Protein AF-A0AAR5Q3H9-F1 (afdb_monomer_lite)

Foldseek 3Di:
DWDDDVVVRDTPDDADDDPDDWAEWDADPVRQWIWTFFQQQWTKIAGPVDRVLIDTQERDPATWHYKDADPVNQWIWTDGPAQKIFITGDDDPCCSPPVDDGDHHTPDIDDGDWFWDDWDQAQLLFKIWIATPVQWIWIAGNLQGDTDDTRTNDDRVVVNCVVNPPDPDHFAHAWDWDRPVSDTDIGGPADPHHNQRGKDFCVVVVFDDPDRRDIDTSSVLSVCQLCVPPPPDDDDPPSDNRHHHDQQDWDWDADSVGHTDDIDTSDD

InterPro domains:
  IPR001680 WD40 repeat [PF00400] (10-45)
  IPR001680 WD40 repeat [SM00320] (8-47)
  IPR001680 WD40 repeat [SM00320] (51-89)
  IPR001680 WD40 repeat [SM00320] (103-141)
  IPR015943 WD40/YVTN repeat-like-containing domain superfamily [G3DSA:2.130.10.10] (1-177)
  IPR036322 WD40-repeat-containing domain superfamily [SSF50978] (1-144)
  IPR051246 WD repeat-containing protein 48 [PTHR19862] (103-230)

Organism: Dendroctonus ponderosae (NCBI:txid77166)

pLDDT: mean 91.13, std 9.16, range [51.75, 98.38]

Structure (mmCIF, N/CA/C/O backbone):
data_AF-A0AAR5Q3H9-F1
#
_entry.id   AF-A0AAR5Q3H9-F1
#
loop_
_atom_site.group_PDB
_atom_site.id
_atom_site.type_symbol
_atom_site.label_atom_id
_atom_site.label_alt_id
_atom_site.label_comp_id
_atom_site.label_asym_id
_atom_site.label_entity_id
_atom_site.label_seq_id
_atom_site.pdbx_PDB_ins_code
_atom_site.Cartn_x
_atom_site.Cartn_y
_atom_site.Cartn_z
_atom_site.occupancy
_atom_site.B_iso_or_equiv
_atom_site.auth_seq_id
_atom_site.auth_comp_id
_atom_site.auth_asym_id
_atom_site.auth_atom_id
_atom_site.pdbx_PDB_model_num
ATOM 1 N N . ILE A 1 1 ? -18.345 7.252 18.971 1.00 96.88 1 ILE A N 1
ATOM 2 C CA . ILE A 1 1 ? -18.945 5.901 18.801 1.00 96.88 1 ILE A CA 1
ATOM 3 C C . ILE A 1 1 ? -20.400 5.956 19.253 1.00 96.88 1 ILE A C 1
ATOM 5 O O . ILE A 1 1 ? -20.689 6.709 20.176 1.00 96.88 1 ILE A O 1
ATOM 9 N N . LYS A 1 2 ? -21.323 5.241 18.602 1.00 96.50 2 LYS A N 1
ATOM 10 C CA . LYS A 1 2 ? -22.753 5.259 18.949 1.00 96.50 2 LYS A CA 1
ATOM 11 C C . LYS A 1 2 ? -23.267 3.849 19.205 1.00 96.50 2 LYS A C 1
ATOM 13 O O . LYS A 1 2 ? -22.986 2.956 18.413 1.00 96.50 2 LYS A O 1
ATOM 18 N N . ILE A 1 3 ? -24.040 3.688 20.273 1.00 96.06 3 ILE A N 1
ATOM 19 C CA . ILE A 1 3 ? -24.748 2.451 20.603 1.00 96.06 3 ILE A CA 1
ATOM 20 C C . ILE A 1 3 ? -26.219 2.642 20.246 1.00 96.06 3 ILE A C 1
ATOM 22 O O . ILE A 1 3 ? -26.824 3.658 20.600 1.00 96.06 3 ILE A O 1
ATOM 26 N N . TRP A 1 4 ? -26.788 1.669 19.544 1.00 96.69 4 TRP A N 1
ATOM 27 C CA . TRP A 1 4 ? -28.149 1.721 19.023 1.00 96.69 4 TRP A CA 1
ATOM 28 C C . TRP A 1 4 ? -28.981 0.586 19.597 1.00 96.69 4 TRP A C 1
ATOM 30 O O . TRP A 1 4 ? -28.535 -0.557 19.638 1.00 96.69 4 TRP A O 1
ATOM 40 N N . ASN A 1 5 ? -30.209 0.900 19.999 1.00 96.81 5 ASN A N 1
ATOM 41 C CA . ASN A 1 5 ? -31.218 -0.115 20.254 1.00 96.81 5 ASN A CA 1
ATOM 42 C C . ASN A 1 5 ? -32.070 -0.249 18.992 1.00 96.81 5 ASN A C 1
ATOM 44 O O . ASN A 1 5 ? -32.783 0.684 18.625 1.00 96.81 5 ASN A O 1
ATOM 48 N N . ILE A 1 6 ? -31.980 -1.407 18.338 1.00 97.62 6 ILE A N 1
ATOM 49 C CA . ILE A 1 6 ? -32.686 -1.672 17.080 1.00 97.62 6 ILE A CA 1
ATOM 50 C C . ILE A 1 6 ? -34.200 -1.766 17.299 1.00 97.62 6 ILE A C 1
ATOM 52 O O . ILE A 1 6 ? -34.956 -1.217 16.505 1.00 97.62 6 ILE A O 1
ATOM 56 N N . GLY A 1 7 ? -34.650 -2.374 18.403 1.00 97.88 7 GLY A N 1
ATOM 57 C CA . GLY A 1 7 ? -36.077 -2.485 18.727 1.00 97.88 7 GLY A CA 1
ATOM 58 C C . GLY A 1 7 ? -36.741 -1.130 18.989 1.00 97.88 7 GLY A C 1
ATOM 59 O O . GLY A 1 7 ? -37.871 -0.904 18.575 1.00 97.88 7 GLY A O 1
ATOM 60 N N . GLN A 1 8 ? -36.019 -0.201 19.622 1.00 97.00 8 GLN A N 1
ATOM 61 C CA . GLN A 1 8 ? -36.478 1.176 19.848 1.00 97.00 8 GLN A CA 1
ATOM 62 C C . GLN A 1 8 ? -36.123 2.132 18.699 1.00 97.00 8 GLN A C 1
ATOM 64 O O . GLN A 1 8 ? -36.463 3.309 18.774 1.00 97.00 8 GLN A O 1
ATOM 69 N N . GLN A 1 9 ? -35.399 1.655 17.680 1.00 97.56 9 GLN A N 1
ATOM 70 C CA . GLN A 1 9 ? -34.944 2.429 16.518 1.00 97.56 9 GLN A CA 1
ATOM 71 C C . GLN A 1 9 ? -34.255 3.756 16.879 1.00 97.56 9 GLN A C 1
ATOM 73 O O . GLN A 1 9 ? -34.381 4.758 16.177 1.00 97.56 9 GLN A O 1
ATOM 78 N N . ARG A 1 10 ? -33.509 3.784 17.989 1.00 97.88 10 ARG A N 1
ATOM 79 C CA . ARG A 1 10 ? -32.855 5.007 18.468 1.00 97.88 10 ARG A CA 1
ATOM 80 C C . ARG A 1 10 ? -31.450 4.757 18.985 1.00 97.88 10 ARG A C 1
ATOM 82 O O . ARG A 1 10 ? -31.122 3.687 19.504 1.00 97.88 10 ARG A O 1
ATOM 89 N N . CYS A 1 11 ? -30.630 5.797 18.890 1.00 97.62 11 CYS A N 1
ATOM 90 C CA . CYS A 1 11 ? -29.329 5.847 19.537 1.00 97.62 11 CYS A CA 1
ATOM 91 C C . CYS A 1 11 ? -29.551 5.932 21.052 1.00 97.62 11 CYS A C 1
ATOM 93 O O . CYS A 1 11 ? -30.215 6.852 21.529 1.00 97.62 11 CYS A O 1
ATOM 95 N N . ILE A 1 12 ? -29.002 4.980 21.804 1.00 95.94 12 ILE A N 1
ATOM 96 C CA . ILE A 1 12 ? -29.119 4.941 23.268 1.00 95.94 12 ILE A CA 1
ATOM 97 C C . ILE A 1 12 ? -27.932 5.601 23.963 1.00 95.94 12 ILE A C 1
ATOM 99 O O . ILE A 1 12 ? -28.090 6.107 25.068 1.00 95.94 12 ILE A O 1
ATOM 103 N N . GLN A 1 13 ? -26.762 5.643 23.316 1.00 94.31 13 GLN A N 1
ATOM 104 C CA . GLN A 1 13 ? -25.554 6.208 23.913 1.00 94.31 13 GLN A CA 1
ATOM 105 C C . GLN A 1 13 ? -24.578 6.709 22.849 1.00 94.31 13 GLN A C 1
ATOM 107 O O . GLN A 1 13 ? -24.461 6.124 21.772 1.00 94.31 13 GLN A O 1
ATOM 112 N N . THR A 1 14 ? -23.862 7.794 23.147 1.00 96.25 14 THR A N 1
ATOM 113 C CA . THR A 1 14 ? -22.750 8.293 22.328 1.00 96.25 14 THR A CA 1
ATOM 114 C C . THR A 1 14 ? -21.501 8.398 23.199 1.00 96.25 14 THR A C 1
ATOM 116 O O . THR A 1 14 ? -21.517 9.075 24.219 1.00 96.25 14 THR A O 1
ATOM 119 N N . ILE A 1 15 ? -20.432 7.721 22.787 1.00 96.31 15 ILE A N 1
ATOM 120 C CA . ILE A 1 15 ? -19.147 7.632 23.487 1.00 96.31 15 ILE A CA 1
ATOM 121 C C . ILE A 1 15 ? -18.121 8.481 22.725 1.00 96.31 15 ILE A C 1
ATOM 123 O O . ILE A 1 15 ? -17.903 8.249 21.528 1.00 96.31 15 ILE A O 1
ATOM 127 N N . LEU A 1 16 ? -17.515 9.459 23.404 1.00 95.69 16 LEU A N 1
ATOM 128 C CA . LEU A 1 16 ? -16.595 10.460 22.843 1.00 95.69 16 LEU A CA 1
ATOM 129 C C . LEU A 1 16 ? -15.217 10.380 23.522 1.00 95.69 16 LEU A C 1
ATOM 131 O O . LEU A 1 16 ? -14.834 11.276 24.263 1.00 95.69 16 LEU A O 1
ATOM 135 N N . LEU A 1 17 ? -14.501 9.275 23.304 1.00 94.75 17 LEU A N 1
ATOM 136 C CA . LEU A 1 17 ? -13.192 9.021 23.935 1.00 94.75 17 LEU A CA 1
ATOM 137 C C . LEU A 1 17 ? -11.995 9.305 23.017 1.00 94.75 17 LEU A C 1
ATOM 139 O O . LEU A 1 17 ? -10.907 9.608 23.497 1.00 94.75 17 LEU A O 1
ATOM 143 N N . HIS A 1 18 ? -12.194 9.199 21.704 1.00 96.88 18 HIS A N 1
ATOM 144 C CA . HIS A 1 18 ? -11.149 9.424 20.707 1.00 96.88 18 HIS A CA 1
ATOM 145 C C . HIS A 1 18 ? -11.126 10.886 20.266 1.00 96.88 18 HIS A C 1
ATOM 147 O O . HIS A 1 18 ? -12.179 11.511 20.117 1.00 96.88 18 HIS A O 1
ATOM 153 N N . THR A 1 19 ? -9.928 11.420 20.023 1.00 97.44 19 THR A N 1
ATOM 154 C CA . THR A 1 19 ? -9.747 12.797 19.529 1.00 97.44 19 THR A CA 1
ATOM 155 C C . THR A 1 19 ? -9.940 12.901 18.018 1.00 97.44 19 THR A C 1
ATOM 157 O O . THR A 1 19 ? -10.176 13.989 17.501 1.00 97.44 19 THR A O 1
ATOM 160 N N . GLU A 1 20 ? -9.853 11.774 17.309 1.00 97.88 20 GLU A N 1
ATOM 161 C CA . GLU A 1 20 ? -10.037 11.687 15.861 1.00 97.88 20 GLU A CA 1
ATOM 162 C C . GLU A 1 20 ? -10.999 10.548 15.470 1.00 97.88 20 GLU A C 1
ATOM 164 O O . GLU A 1 20 ? -11.621 9.900 16.314 1.00 97.88 20 GLU A O 1
ATOM 169 N N . ALA A 1 21 ? -11.157 10.321 14.162 1.00 97.69 21 ALA A N 1
ATOM 170 C CA . ALA A 1 21 ? -12.068 9.321 13.619 1.00 97.69 21 ALA A CA 1
ATOM 171 C C . ALA A 1 21 ? -11.733 7.896 14.096 1.00 97.69 21 ALA A C 1
ATOM 173 O O . ALA A 1 21 ? -10.583 7.459 14.049 1.00 97.69 21 ALA A O 1
ATOM 174 N N . VAL A 1 22 ? -12.774 7.158 14.485 1.00 98.38 22 VAL A N 1
ATOM 175 C CA . VAL A 1 22 ? -12.703 5.740 14.865 1.00 98.38 22 VAL A CA 1
ATOM 176 C C . VAL A 1 22 ? -12.991 4.883 13.635 1.00 98.38 22 VAL A C 1
ATOM 178 O O . VAL A 1 22 ? -14.002 5.100 12.966 1.00 98.38 22 VAL A O 1
ATOM 181 N N . TRP A 1 23 ? -12.126 3.911 13.345 1.00 98.38 23 TRP A N 1
ATOM 182 C CA . TRP A 1 23 ? -12.219 3.061 12.146 1.00 98.38 23 TRP A CA 1
ATOM 183 C C . TRP A 1 23 ? -12.395 1.576 12.470 1.00 98.38 23 TRP A C 1
ATOM 185 O O . TRP A 1 23 ? -12.969 0.832 11.674 1.00 98.38 23 TRP A O 1
ATOM 195 N N . ALA A 1 24 ? -11.953 1.152 13.654 1.00 98.12 24 ALA A N 1
ATOM 196 C CA . ALA A 1 24 ? -12.029 -0.221 14.115 1.00 98.12 24 ALA A CA 1
ATOM 197 C C . ALA A 1 24 ? -12.792 -0.303 15.440 1.00 98.12 24 ALA A C 1
ATOM 199 O O . ALA A 1 24 ? -12.567 0.483 16.363 1.00 98.12 24 ALA A O 1
ATOM 200 N N . LEU A 1 25 ? -13.690 -1.281 15.524 1.00 98.06 25 LEU A N 1
ATOM 201 C CA . LEU A 1 25 ? -14.464 -1.609 16.715 1.00 98.06 25 LEU A CA 1
ATOM 202 C C . LEU A 1 25 ? -14.469 -3.127 16.895 1.00 98.06 25 LEU A C 1
ATOM 204 O O . LEU A 1 25 ? -14.607 -3.864 15.918 1.00 98.06 25 LEU A O 1
ATOM 208 N N . LEU A 1 26 ? -14.361 -3.570 18.141 1.00 97.19 26 LEU A N 1
ATOM 209 C CA . LEU A 1 26 ? -14.596 -4.939 18.589 1.00 97.19 26 LEU A CA 1
ATOM 210 C C . LEU A 1 26 ? -15.436 -4.897 19.861 1.00 97.19 26 LEU A C 1
ATOM 212 O O . LEU A 1 26 ? -15.332 -3.952 20.636 1.00 97.19 26 LEU A O 1
ATOM 216 N N . ALA A 1 27 ? -16.239 -5.923 20.099 1.00 95.56 27 ALA A N 1
ATOM 217 C CA . ALA A 1 27 ? -16.947 -6.101 21.360 1.00 95.56 27 ALA A CA 1
ATOM 218 C C . ALA A 1 27 ? -16.673 -7.504 21.893 1.00 95.56 27 ALA A C 1
ATOM 220 O O . ALA A 1 27 ? -16.498 -8.435 21.106 1.00 95.56 27 ALA A O 1
ATOM 221 N N . THR A 1 28 ? -16.633 -7.653 23.214 1.00 93.50 28 THR A N 1
ATOM 222 C CA . THR A 1 28 ? -16.577 -8.975 23.849 1.00 93.50 28 THR A CA 1
ATOM 223 C C . THR A 1 28 ? -17.859 -9.760 23.563 1.00 93.50 28 THR A C 1
ATOM 225 O O . THR A 1 28 ? -18.902 -9.166 23.288 1.00 93.50 28 THR A O 1
ATOM 228 N N . GLU A 1 29 ? -17.815 -11.093 23.654 1.00 90.81 29 GLU A N 1
ATOM 229 C CA . GLU A 1 29 ? -18.978 -11.952 23.354 1.00 90.81 29 GLU A CA 1
ATOM 230 C C . GLU A 1 29 ? -20.221 -11.592 24.176 1.00 90.81 29 GLU A C 1
ATOM 232 O O . GLU A 1 29 ? -21.342 -11.596 23.674 1.00 90.81 29 GLU A O 1
ATOM 237 N N . ASN A 1 30 ? -20.018 -11.214 25.438 1.00 92.31 30 ASN A N 1
ATOM 238 C CA . ASN A 1 30 ? -21.081 -10.787 26.344 1.00 92.31 30 ASN A CA 1
ATOM 239 C C . ASN A 1 30 ? -21.532 -9.325 26.140 1.00 92.31 30 ASN A C 1
ATOM 241 O O . ASN A 1 30 ? -22.319 -8.823 26.940 1.00 92.31 30 ASN A O 1
ATOM 245 N N . PHE A 1 31 ? -20.990 -8.621 25.139 1.00 93.75 31 PHE A N 1
ATOM 246 C CA . PHE A 1 31 ? -21.252 -7.211 24.837 1.00 93.75 31 PHE A CA 1
ATOM 247 C C . PHE A 1 31 ? -21.123 -6.281 26.061 1.00 93.75 31 PHE A C 1
ATOM 249 O O . PHE A 1 31 ? -21.834 -5.287 26.186 1.00 93.75 31 PHE A O 1
ATOM 256 N N . THR A 1 32 ? -20.235 -6.622 27.001 1.00 92.88 32 THR A N 1
ATOM 257 C CA . THR A 1 32 ? -19.965 -5.790 28.186 1.00 92.88 32 THR A CA 1
ATOM 258 C C . THR A 1 32 ? -18.888 -4.760 27.892 1.00 92.88 32 THR A C 1
ATOM 260 O O . THR A 1 32 ? -19.022 -3.607 28.289 1.00 92.88 32 THR A O 1
ATOM 263 N N . TYR A 1 33 ? -17.852 -5.152 27.150 1.00 94.56 33 TYR A N 1
ATOM 264 C CA . TYR A 1 33 ? -16.747 -4.271 26.812 1.00 94.56 33 TYR A CA 1
ATOM 265 C C . TYR A 1 33 ? -16.680 -4.024 25.312 1.00 94.56 33 TYR A C 1
ATOM 267 O O . TYR A 1 33 ? -16.838 -4.934 24.495 1.00 94.56 33 TYR A O 1
ATOM 275 N N . LEU A 1 34 ? -16.394 -2.775 24.969 1.00 96.56 34 LEU A N 1
ATOM 276 C CA . LEU A 1 34 ? -16.113 -2.317 23.622 1.00 96.56 34 LEU A CA 1
ATOM 277 C C . LEU A 1 34 ? -14.637 -1.944 23.526 1.00 96.56 34 LEU A C 1
ATOM 279 O O . LEU A 1 34 ? -14.131 -1.206 24.360 1.00 96.56 34 LEU A O 1
ATOM 283 N N . ILE A 1 35 ? -13.965 -2.399 22.480 1.00 97.50 35 ILE A N 1
ATOM 284 C CA . ILE A 1 35 ? -12.599 -2.010 22.152 1.00 97.50 35 ILE A CA 1
ATOM 285 C C . ILE A 1 35 ? -12.654 -1.169 20.881 1.00 97.50 35 ILE A C 1
ATOM 287 O O . ILE A 1 35 ? -13.200 -1.599 19.861 1.00 97.50 35 ILE A O 1
ATOM 291 N N . SER A 1 36 ? -12.098 0.035 20.931 1.00 98.19 36 SER A N 1
ATOM 292 C CA . SER A 1 36 ? -12.114 0.986 19.824 1.00 98.19 36 SER A CA 1
ATOM 293 C C . SER A 1 36 ? -10.725 1.495 19.479 1.00 98.19 36 SER A C 1
ATOM 295 O O . SER A 1 36 ? -9.888 1.700 20.356 1.00 98.19 36 SER A O 1
ATOM 297 N N . GLY A 1 37 ? -10.496 1.718 18.186 1.00 98.19 37 GLY A N 1
ATOM 298 C CA . GLY A 1 37 ? -9.261 2.298 17.674 1.00 98.19 37 GLY A CA 1
ATOM 299 C C . GLY A 1 37 ? -9.462 3.005 16.337 1.00 98.19 37 GLY A C 1
ATOM 300 O O . GLY A 1 37 ? -10.403 2.720 15.586 1.00 98.19 37 GLY A O 1
ATOM 301 N N . GLY A 1 38 ? -8.588 3.959 16.033 1.00 98.06 38 GLY A N 1
ATOM 302 C CA . GLY A 1 38 ? -8.657 4.688 14.772 1.00 98.06 38 GLY A CA 1
ATOM 303 C C . GLY A 1 38 ? -7.467 5.600 14.517 1.00 98.06 38 GLY A C 1
ATOM 304 O O . GLY A 1 38 ? -6.312 5.243 14.759 1.00 98.06 38 GLY A O 1
ATOM 305 N N . ARG A 1 39 ? -7.763 6.788 13.989 1.00 98.19 39 ARG A N 1
ATOM 306 C CA . ARG A 1 39 ? -6.766 7.719 13.455 1.00 98.19 39 ARG A CA 1
ATOM 307 C C . ARG A 1 39 ? -5.860 8.341 14.519 1.00 98.19 39 ARG A C 1
ATOM 309 O O . ARG A 1 39 ? -4.691 8.589 14.243 1.00 98.19 39 ARG A O 1
ATOM 316 N N . ASP A 1 40 ? -6.361 8.487 15.744 1.00 97.62 40 ASP A N 1
ATOM 317 C CA . ASP A 1 40 ? -5.589 8.970 16.897 1.00 97.62 40 ASP A CA 1
ATOM 318 C C . ASP A 1 40 ? -4.594 7.937 17.461 1.00 97.62 40 ASP A C 1
ATOM 320 O O . ASP A 1 40 ? -3.900 8.225 18.437 1.00 97.62 40 ASP A O 1
ATOM 324 N N . LYS A 1 41 ? -4.505 6.754 16.829 1.00 97.56 41 LYS A N 1
ATOM 325 C CA . LYS A 1 41 ? -3.577 5.649 17.130 1.00 97.56 41 LYS A CA 1
ATOM 326 C C . LYS A 1 41 ? -3.784 4.982 18.490 1.00 97.56 41 LYS A C 1
ATOM 328 O O . LYS A 1 41 ? -3.035 4.078 18.850 1.00 97.56 41 LYS A O 1
ATOM 333 N N . LYS A 1 42 ? -4.782 5.409 19.259 1.00 96.88 42 LYS A N 1
ATOM 334 C CA . LYS A 1 42 ? -5.078 4.833 20.569 1.00 96.88 42 LYS A CA 1
ATOM 335 C C . LYS A 1 42 ? -5.987 3.630 20.400 1.00 96.88 42 LYS A C 1
ATOM 337 O O . LYS A 1 42 ? -6.909 3.659 19.586 1.00 96.88 42 LYS A O 1
ATOM 342 N N . VAL A 1 43 ? -5.759 2.607 21.212 1.00 97.31 43 VAL A N 1
ATOM 343 C CA . VAL A 1 43 ? -6.705 1.508 21.400 1.00 97.31 43 VAL A CA 1
ATOM 344 C C . VAL A 1 43 ? -7.242 1.587 22.817 1.00 97.31 43 VAL A C 1
ATOM 346 O O . VAL A 1 43 ? -6.480 1.529 23.780 1.00 97.31 43 VAL A O 1
ATOM 349 N N . ILE A 1 44 ? -8.553 1.756 22.945 1.00 96.12 44 ILE A N 1
ATOM 350 C CA . ILE A 1 44 ? -9.230 1.981 24.223 1.00 96.12 44 ILE A CA 1
ATOM 351 C C . ILE A 1 44 ? -10.247 0.864 24.428 1.00 96.12 44 ILE A C 1
ATOM 353 O O . ILE A 1 44 ? -11.015 0.557 23.520 1.00 96.12 44 ILE A O 1
ATOM 357 N N . MET A 1 45 ? -10.247 0.264 25.616 1.00 95.94 45 MET A N 1
ATOM 358 C CA . MET A 1 45 ? -11.276 -0.672 26.056 1.00 95.94 45 MET A CA 1
ATOM 359 C C . MET A 1 45 ? -12.205 0.039 27.040 1.00 95.94 45 MET A C 1
ATOM 361 O O . MET A 1 45 ? -11.754 0.598 28.036 1.00 95.94 45 MET A O 1
ATOM 365 N N . THR A 1 46 ? -13.500 0.018 26.756 1.00 95.62 46 THR A N 1
ATOM 366 C CA . THR A 1 46 ? -14.539 0.766 27.465 1.00 95.62 46 THR A CA 1
ATOM 367 C C . THR A 1 46 ? -15.626 -0.178 27.943 1.00 95.62 46 THR A C 1
ATOM 369 O O . THR A 1 46 ? -16.164 -0.958 27.156 1.00 95.62 46 THR A O 1
ATOM 372 N N . ASP A 1 47 ? -15.988 -0.079 29.219 1.00 94.38 47 ASP A N 1
ATOM 373 C CA . ASP A 1 47 ? -17.191 -0.712 29.755 1.00 94.38 47 ASP A CA 1
ATOM 374 C C . ASP A 1 47 ? -18.444 -0.007 29.208 1.00 94.38 47 ASP A C 1
ATOM 376 O O . ASP A 1 47 ? -18.628 1.205 29.350 1.00 94.38 47 ASP A O 1
ATOM 380 N N . LEU A 1 48 ? -19.325 -0.770 28.563 1.00 92.81 48 LEU A N 1
ATOM 381 C CA . LEU A 1 48 ? -20.565 -0.254 27.992 1.00 92.81 48 LEU A CA 1
ATOM 382 C C . LEU A 1 48 ? -21.619 0.073 29.058 1.00 92.81 48 LEU A C 1
ATOM 384 O O . LEU A 1 48 ? -22.488 0.908 28.806 1.00 92.81 48 LEU A O 1
ATOM 388 N N . LYS A 1 49 ? -21.550 -0.531 30.251 1.00 91.00 49 LYS A N 1
ATOM 389 C CA . LYS A 1 49 ? -22.440 -0.186 31.372 1.00 91.00 49 LYS A CA 1
ATOM 390 C C . LYS A 1 49 ? -22.049 1.152 31.989 1.00 91.00 49 LYS A C 1
ATOM 392 O O . LYS A 1 49 ? -22.925 1.948 32.322 1.00 91.00 49 LYS A O 1
ATOM 397 N N . ASN A 1 50 ? -20.748 1.407 32.115 1.00 90.75 50 ASN A N 1
ATOM 398 C CA . ASN A 1 50 ? -20.212 2.654 32.642 1.00 90.75 50 ASN A CA 1
ATOM 399 C C . ASN A 1 50 ? -19.039 3.156 31.794 1.00 90.75 50 ASN A C 1
ATOM 401 O O . ASN A 1 50 ? -17.895 2.776 32.003 1.00 90.75 50 ASN A O 1
ATOM 405 N N . VAL A 1 51 ? -19.314 4.101 30.896 1.00 90.00 51 VAL A N 1
ATOM 406 C CA . VAL A 1 51 ? -18.314 4.640 29.956 1.00 90.00 51 VAL A CA 1
ATOM 407 C C . VAL A 1 51 ? -17.148 5.350 30.650 1.00 90.00 51 VAL A C 1
ATOM 409 O O . VAL A 1 51 ? -16.067 5.446 30.069 1.00 90.00 51 VAL A O 1
ATOM 412 N N . GLN A 1 52 ? -17.331 5.814 31.892 1.00 88.31 52 GLN A N 1
ATOM 413 C CA . GLN A 1 52 ? -16.232 6.384 32.678 1.00 88.31 52 GLN A CA 1
ATOM 414 C C . GLN A 1 52 ? -15.146 5.339 32.979 1.00 88.31 52 GLN A C 1
ATOM 416 O O . GLN A 1 52 ? -13.979 5.691 33.117 1.00 88.31 52 GLN A O 1
ATOM 421 N N . ASN A 1 53 ? -15.506 4.052 32.985 1.00 91.75 53 ASN A N 1
ATOM 422 C CA . ASN A 1 53 ? -14.575 2.938 33.110 1.00 91.75 53 ASN A CA 1
ATOM 423 C C . ASN A 1 53 ? -13.982 2.614 31.728 1.00 91.75 53 ASN A C 1
ATOM 425 O O . ASN A 1 53 ? -14.368 1.650 31.062 1.00 91.75 53 ASN A O 1
ATOM 429 N N . SER A 1 54 ? -13.051 3.456 31.283 1.00 93.25 54 SER A N 1
ATOM 430 C CA . SER A 1 54 ? -12.315 3.286 30.028 1.00 93.25 54 SER A CA 1
ATOM 431 C C . SER A 1 54 ? -10.816 3.237 30.279 1.00 93.25 54 SER A C 1
ATOM 433 O O . SER A 1 54 ? -10.272 4.075 30.992 1.00 93.25 54 SER A O 1
ATOM 435 N N . VAL A 1 55 ? -10.139 2.280 29.650 1.00 92.75 55 VAL A N 1
ATOM 436 C CA . VAL A 1 55 ? -8.711 2.027 29.840 1.00 92.75 55 VAL A CA 1
ATOM 437 C C . VAL A 1 55 ? -7.995 2.061 28.493 1.00 92.75 55 VAL A C 1
ATOM 439 O O . VAL A 1 55 ? -8.434 1.450 27.517 1.00 92.75 55 VAL A O 1
ATOM 442 N N . LEU A 1 56 ? -6.869 2.776 28.436 1.00 94.06 56 LEU A N 1
ATOM 443 C CA . LEU A 1 56 ? -5.978 2.777 27.278 1.00 94.06 56 LEU A CA 1
ATOM 444 C C . LEU A 1 56 ? -5.202 1.454 27.236 1.00 94.06 56 LEU A C 1
ATOM 446 O O . LEU A 1 56 ? -4.354 1.213 28.090 1.00 94.06 56 LEU A O 1
ATOM 450 N N . VAL A 1 57 ? -5.471 0.625 26.230 1.00 94.75 57 VAL A N 1
ATOM 451 C CA . VAL A 1 57 ? -4.785 -0.657 26.009 1.00 94.75 57 VAL A CA 1
ATOM 452 C C . VAL A 1 57 ? -3.379 -0.414 25.468 1.00 94.75 57 VAL A C 1
ATOM 454 O O . VAL A 1 57 ? -2.404 -0.924 26.012 1.00 94.75 57 VAL A O 1
ATOM 457 N N . CYS A 1 58 ? -3.267 0.388 24.408 1.00 95.12 58 CYS A N 1
ATOM 458 C CA . CYS A 1 58 ? -1.992 0.767 23.811 1.00 95.12 58 CYS A CA 1
ATOM 459 C C . CYS A 1 58 ? -2.118 2.047 22.972 1.00 95.12 58 CYS A C 1
ATOM 461 O O . CYS A 1 58 ? -3.219 2.496 22.635 1.00 95.12 58 CYS A O 1
ATOM 463 N N . THR A 1 59 ? -0.964 2.616 22.623 1.00 95.81 59 THR A N 1
ATOM 464 C CA . THR A 1 59 ? -0.835 3.654 21.595 1.00 95.81 59 THR A CA 1
ATOM 465 C C . THR A 1 59 ? 0.071 3.102 20.504 1.00 95.81 59 THR A C 1
ATOM 467 O O . THR A 1 59 ? 1.245 2.842 20.758 1.00 95.81 59 THR A O 1
ATOM 470 N N . GLU A 1 60 ? -0.478 2.905 19.312 1.00 96.12 60 GLU A N 1
ATOM 471 C CA . GLU A 1 60 ? 0.259 2.437 18.141 1.00 96.12 60 GLU A CA 1
ATOM 472 C C . GLU A 1 60 ? 1.099 3.551 17.503 1.00 96.12 60 GLU A C 1
ATOM 474 O O . GLU A 1 60 ? 0.875 4.749 17.695 1.00 96.12 60 GLU A O 1
ATOM 479 N N . GLU A 1 61 ? 2.067 3.150 16.683 1.00 93.81 61 GLU A N 1
ATOM 480 C CA . GLU A 1 61 ? 2.933 4.079 15.944 1.00 93.81 61 GLU A CA 1
ATOM 481 C C . GLU A 1 61 ? 2.215 4.696 14.729 1.00 93.81 61 GLU A C 1
ATOM 483 O O . GLU A 1 61 ? 2.513 5.824 14.311 1.00 93.81 61 GLU A O 1
ATOM 488 N N . ALA A 1 62 ? 1.195 4.006 14.216 1.00 95.88 62 ALA A N 1
ATOM 489 C CA . ALA A 1 62 ? 0.409 4.382 13.050 1.00 95.88 62 ALA A CA 1
ATOM 490 C C . ALA A 1 62 ? -1.111 4.250 13.308 1.00 95.88 62 ALA A C 1
ATOM 492 O O . ALA A 1 62 ? -1.521 3.537 14.224 1.00 95.88 62 ALA A O 1
ATOM 493 N N . PRO A 1 63 ? -1.965 4.946 12.527 1.00 97.94 63 PRO A N 1
ATOM 494 C CA . PRO A 1 63 ? -3.422 4.836 12.617 1.00 97.94 63 PRO A CA 1
ATOM 495 C C . PRO A 1 63 ? -3.937 3.394 12.583 1.00 97.94 63 PRO A C 1
ATOM 497 O O . PRO A 1 63 ? -3.550 2.616 11.712 1.00 97.94 63 PRO A O 1
ATOM 500 N N . VAL A 1 64 ? -4.852 3.058 13.492 1.00 98.31 64 VAL A N 1
ATOM 501 C CA . VAL A 1 64 ? -5.438 1.714 13.612 1.00 98.31 64 VAL A CA 1
ATOM 502 C C . VAL A 1 64 ? -6.498 1.504 12.533 1.00 98.31 64 VAL A C 1
ATOM 504 O O . VAL A 1 64 ? -7.447 2.281 12.437 1.00 98.31 64 VAL A O 1
ATOM 507 N N . LEU A 1 65 ? -6.372 0.429 11.752 1.00 98.38 65 LEU A N 1
ATOM 508 C CA . LEU A 1 65 ? -7.283 0.105 10.647 1.00 98.38 65 LEU A CA 1
ATOM 509 C C . LEU A 1 65 ? -8.280 -0.998 11.013 1.00 98.38 65 LEU A C 1
ATOM 511 O O . LEU A 1 65 ? -9.477 -0.871 10.751 1.00 98.38 65 LEU A O 1
ATOM 515 N N . LYS A 1 66 ? -7.796 -2.085 11.618 1.00 98.25 66 LYS A N 1
ATOM 516 C CA . LYS A 1 66 ? -8.603 -3.234 12.052 1.00 98.25 66 LYS A CA 1
ATOM 517 C C . LYS A 1 66 ? -8.003 -3.875 13.295 1.00 98.25 66 LYS A C 1
ATOM 519 O O . LYS A 1 66 ? -6.803 -3.773 13.544 1.00 98.25 66 LYS A O 1
ATOM 524 N N . MET A 1 67 ? -8.851 -4.571 14.042 1.00 98.19 67 MET A N 1
ATOM 525 C CA . MET A 1 67 ? -8.465 -5.352 15.211 1.00 98.19 67 MET A CA 1
ATOM 526 C C . MET A 1 67 ? -9.153 -6.723 15.158 1.00 98.19 67 MET A C 1
ATOM 528 O O . MET A 1 67 ? -10.242 -6.830 14.588 1.00 98.19 67 MET A O 1
ATOM 532 N N . CYS A 1 68 ? -8.566 -7.747 15.776 1.00 97.75 68 CYS A N 1
ATOM 533 C CA . CYS A 1 68 ? -9.241 -9.017 16.071 1.00 97.75 68 CYS A CA 1
ATOM 534 C C . CYS A 1 68 ? -8.764 -9.606 17.405 1.00 97.75 68 CYS A C 1
ATOM 536 O O . CYS A 1 68 ? -7.667 -9.296 17.863 1.00 97.75 68 CYS A O 1
ATOM 538 N N . PHE A 1 69 ? -9.586 -10.437 18.046 1.00 97.75 69 PHE A N 1
ATOM 539 C CA . PHE A 1 69 ? -9.195 -11.121 19.280 1.00 97.75 69 PHE A CA 1
ATOM 540 C C . PHE A 1 69 ? -8.162 -12.219 19.020 1.00 97.75 69 PHE A C 1
ATOM 542 O O . PHE A 1 69 ? -8.116 -12.822 17.945 1.00 97.75 69 PHE A O 1
ATOM 549 N N . THR A 1 70 ? -7.364 -12.517 20.040 1.00 96.69 70 THR A N 1
ATOM 550 C CA . THR A 1 70 ? -6.652 -13.792 20.137 1.00 96.69 70 THR A CA 1
ATOM 551 C C . THR A 1 70 ? -7.639 -14.941 20.371 1.00 96.69 70 THR A C 1
ATOM 553 O O . THR A 1 70 ? -8.761 -14.728 20.829 1.00 96.69 70 THR A O 1
ATOM 556 N N . ALA A 1 71 ? -7.230 -16.178 20.074 1.00 94.12 71 ALA A N 1
ATOM 557 C CA . ALA A 1 71 ? -8.095 -17.353 20.236 1.00 94.12 71 ALA A CA 1
ATOM 558 C C . ALA A 1 71 ? -8.561 -17.571 21.690 1.00 94.12 71 ALA A C 1
ATOM 560 O O . ALA A 1 71 ? -9.650 -18.087 21.917 1.00 94.12 71 ALA A O 1
ATOM 561 N N . ASP A 1 72 ? -7.752 -17.154 22.666 1.00 93.31 72 ASP A N 1
ATOM 562 C CA . ASP A 1 72 ? -8.055 -17.207 24.100 1.00 93.31 72 ASP A CA 1
ATOM 563 C C . ASP A 1 72 ? -8.786 -15.957 24.631 1.00 93.31 72 ASP A C 1
ATOM 565 O O . ASP A 1 72 ? -9.083 -15.886 25.821 1.00 93.31 72 ASP A O 1
ATOM 569 N N . GLN A 1 73 ? -9.048 -14.963 23.772 1.00 91.62 73 GLN A N 1
ATOM 570 C CA . GLN A 1 73 ? -9.663 -13.668 24.098 1.00 91.62 73 GLN A CA 1
ATOM 571 C C . GLN A 1 73 ? -8.939 -12.854 25.187 1.00 91.62 73 GLN A C 1
ATOM 573 O O . GLN A 1 73 ? -9.489 -11.885 25.709 1.00 91.62 73 GLN A O 1
ATOM 578 N N . GLN A 1 74 ? -7.690 -13.195 25.517 1.00 92.56 74 GLN A N 1
ATOM 579 C CA . GLN A 1 74 ? -6.889 -12.443 26.493 1.00 92.56 74 GLN A CA 1
ATOM 580 C C . GLN A 1 74 ? -6.136 -11.265 25.870 1.00 92.56 74 GLN A C 1
ATOM 582 O O . GLN A 1 74 ? -5.549 -10.444 26.581 1.00 92.56 74 GLN A O 1
ATOM 587 N N . GLY A 1 75 ? -6.135 -11.174 24.544 1.00 94.94 75 GLY A N 1
ATOM 588 C CA . GLY A 1 75 ? -5.457 -10.135 23.801 1.00 94.94 75 GLY A CA 1
ATOM 589 C C . GLY A 1 75 ? -6.157 -9.783 22.498 1.00 94.94 75 GLY A C 1
ATOM 590 O O . GLY A 1 75 ? -7.178 -10.359 22.112 1.00 94.94 75 GLY A O 1
ATOM 591 N N . ILE A 1 76 ? -5.569 -8.813 21.811 1.00 97.50 76 ILE A N 1
ATOM 592 C CA . ILE A 1 76 ? -6.000 -8.359 20.494 1.00 97.50 76 ILE A CA 1
ATOM 593 C C . ILE A 1 76 ? -4.809 -8.222 19.563 1.00 97.50 76 ILE A C 1
ATOM 595 O O . ILE A 1 76 ? -3.767 -7.694 19.943 1.00 97.50 76 ILE A O 1
ATOM 599 N N . TRP A 1 77 ? -4.997 -8.637 18.321 1.00 98.25 77 TRP A N 1
ATOM 600 C CA . TRP A 1 77 ? -4.156 -8.230 17.211 1.00 98.25 77 TRP A CA 1
ATOM 601 C C . TRP A 1 77 ? -4.647 -6.894 16.675 1.00 98.25 77 TRP A C 1
ATOM 603 O O . TRP A 1 77 ? -5.842 -6.712 16.427 1.00 98.25 77 TRP A O 1
ATOM 613 N N . VAL A 1 78 ? -3.717 -5.967 16.485 1.00 98.19 78 VAL A N 1
ATOM 614 C CA . VAL A 1 78 ? -3.968 -4.624 15.973 1.00 98.19 78 VAL A CA 1
ATOM 615 C C . VAL A 1 78 ? -3.202 -4.465 14.667 1.00 98.19 78 VAL A C 1
ATOM 617 O O . VAL A 1 78 ? -1.988 -4.655 14.610 1.00 98.19 78 VAL A O 1
ATOM 620 N N . SER A 1 79 ? -3.937 -4.126 13.610 1.00 97.94 79 SER A N 1
ATOM 621 C CA . SER A 1 79 ? -3.376 -3.765 12.308 1.00 97.94 79 SER A CA 1
ATOM 622 C C . SER A 1 79 ? -3.483 -2.260 12.112 1.00 97.94 79 SER A C 1
ATOM 624 O O . SER A 1 79 ? -4.504 -1.641 12.441 1.00 97.94 79 SER A O 1
ATOM 626 N N . THR A 1 80 ? -2.423 -1.674 11.579 1.00 97.38 80 THR A N 1
ATOM 627 C CA . THR A 1 80 ? -2.304 -0.230 11.388 1.00 97.38 80 THR A CA 1
ATOM 628 C C . THR A 1 80 ? -2.026 0.077 9.919 1.00 97.38 80 THR A C 1
ATOM 630 O O . THR A 1 80 ? -2.049 -0.822 9.082 1.00 97.38 80 THR A O 1
ATOM 633 N N . SER A 1 81 ? -1.804 1.346 9.577 1.00 94.44 81 SER A N 1
ATOM 634 C CA . SER A 1 81 ? -1.281 1.699 8.252 1.00 94.44 81 SER A CA 1
ATOM 635 C C . SER A 1 81 ? 0.207 1.363 8.070 1.00 94.44 81 SER A C 1
ATOM 637 O O . SER A 1 81 ? 0.718 1.536 6.968 1.00 94.44 81 SER A O 1
ATOM 639 N N . ASP A 1 82 ? 0.903 0.946 9.132 1.00 93.44 82 ASP A N 1
ATOM 640 C CA . ASP A 1 82 ? 2.223 0.319 9.042 1.00 93.44 82 ASP A CA 1
ATOM 641 C C . ASP A 1 82 ? 2.083 -1.180 8.713 1.00 93.44 82 ASP A C 1
ATOM 643 O O . ASP A 1 82 ? 1.037 -1.792 8.942 1.00 93.44 82 ASP A O 1
ATOM 647 N N . SER A 1 83 ? 3.135 -1.780 8.161 1.00 94.69 83 SER A N 1
ATOM 648 C CA . SER A 1 83 ? 3.169 -3.196 7.791 1.00 94.69 83 SER A CA 1
ATOM 649 C C . SER A 1 83 ? 3.323 -4.128 8.997 1.00 94.69 83 SER A C 1
ATOM 651 O O . SER A 1 83 ? 3.009 -5.315 8.891 1.00 94.69 83 SER A O 1
ATOM 653 N N . THR A 1 84 ? 3.779 -3.614 10.142 1.00 96.44 84 THR A N 1
ATOM 654 C CA . THR A 1 84 ? 3.925 -4.385 11.381 1.00 96.44 84 THR A CA 1
ATOM 655 C C . THR A 1 84 ? 2.571 -4.599 12.057 1.00 96.44 84 THR A C 1
ATOM 657 O O . THR A 1 84 ? 1.803 -3.659 12.270 1.00 96.44 84 THR A O 1
ATOM 660 N N . VAL A 1 85 ? 2.295 -5.838 12.468 1.00 97.81 85 VAL A N 1
ATOM 661 C CA . VAL A 1 85 ? 1.071 -6.197 13.200 1.00 97.81 85 VAL A CA 1
ATOM 662 C C . VAL A 1 85 ? 1.445 -6.601 14.621 1.00 97.81 85 VAL A C 1
ATOM 664 O O . VAL A 1 85 ? 2.292 -7.470 14.832 1.00 97.81 85 VAL A O 1
ATOM 667 N N . ARG A 1 86 ? 0.823 -5.967 15.617 1.00 97.81 86 ARG A N 1
ATOM 668 C CA . ARG A 1 86 ? 1.170 -6.149 17.034 1.00 97.81 86 ARG A CA 1
ATOM 669 C C . ARG A 1 86 ? 0.024 -6.800 17.799 1.00 97.81 86 ARG A C 1
ATOM 671 O O . ARG A 1 86 ? -1.144 -6.509 17.551 1.00 97.81 86 ARG A O 1
ATOM 678 N N . CYS A 1 87 ? 0.364 -7.682 18.733 1.00 97.75 87 CYS A N 1
ATOM 679 C CA . CYS A 1 87 ? -0.574 -8.290 19.667 1.00 97.75 87 CYS A CA 1
ATOM 680 C C . CYS A 1 87 ? -0.440 -7.633 21.038 1.00 97.75 87 CYS A C 1
ATOM 682 O O . CYS A 1 87 ? 0.655 -7.576 21.595 1.00 97.75 87 CYS A O 1
ATOM 684 N N . TRP A 1 88 ? -1.555 -7.218 21.624 1.00 96.81 88 TRP A N 1
ATOM 685 C CA . TRP A 1 88 ? -1.604 -6.542 22.917 1.00 96.81 88 TRP A CA 1
ATOM 686 C C . TRP A 1 88 ? -2.435 -7.329 23.913 1.00 96.81 88 TRP A C 1
ATOM 688 O O . TRP A 1 88 ? -3.427 -7.954 23.542 1.00 96.81 88 TRP A O 1
ATOM 698 N N . LYS A 1 89 ? -2.039 -7.285 25.187 1.00 94.88 89 LYS A N 1
ATOM 699 C CA . LYS A 1 89 ? -2.822 -7.881 26.268 1.00 94.88 89 LYS A CA 1
ATOM 700 C C . LYS A 1 89 ? -4.009 -6.990 26.582 1.00 94.88 89 LYS A C 1
ATOM 702 O O . LYS A 1 89 ? -3.834 -5.783 26.734 1.00 94.88 89 LYS A O 1
ATOM 707 N N . LEU A 1 90 ? -5.190 -7.578 26.721 1.00 93.44 90 LEU A N 1
ATOM 708 C CA . LEU A 1 90 ? -6.353 -6.838 27.183 1.00 93.44 90 LEU A CA 1
ATOM 709 C C . LEU A 1 90 ? -6.328 -6.667 28.708 1.00 93.44 90 LEU A C 1
ATOM 711 O O . LEU A 1 90 ? -5.886 -7.571 29.429 1.00 93.44 90 LEU A O 1
ATOM 715 N N . PRO A 1 91 ? -6.813 -5.525 29.221 1.00 91.31 91 PRO A N 1
ATOM 716 C CA . PRO A 1 91 ? -7.020 -5.351 30.648 1.00 91.31 91 PRO A CA 1
ATOM 717 C C . PRO A 1 91 ? -8.093 -6.314 31.166 1.00 91.31 91 PRO A C 1
ATOM 719 O O . PRO A 1 91 ? -9.177 -6.437 30.604 1.00 91.31 91 PRO A O 1
ATOM 722 N N . SER A 1 92 ? -7.806 -6.966 32.291 1.00 86.56 92 SER A N 1
ATOM 723 C CA . SER A 1 92 ? -8.818 -7.631 33.121 1.00 86.56 92 SER A CA 1
ATOM 724 C C . SER A 1 92 ? -9.646 -6.621 33.923 1.00 86.56 92 SER A C 1
ATOM 726 O O . SER A 1 92 ? -9.187 -5.501 34.136 1.00 86.56 92 SER A O 1
ATOM 728 N N . GLU A 1 93 ? -10.773 -7.056 34.498 1.00 80.62 93 GLU A N 1
ATOM 729 C CA . GLU A 1 93 ? -11.677 -6.226 35.324 1.00 80.62 93 GLU A CA 1
ATOM 730 C C . GLU A 1 93 ? -10.960 -5.403 36.411 1.00 80.62 93 GLU A C 1
ATOM 732 O O . GLU A 1 93 ? -11.282 -4.239 36.624 1.00 80.62 93 GLU A O 1
ATOM 737 N N . LYS A 1 94 ? -9.912 -5.960 37.029 1.00 77.56 94 LYS A N 1
ATOM 738 C CA . LYS A 1 94 ? -9.096 -5.273 38.049 1.00 77.56 94 LYS A CA 1
ATOM 739 C C . LYS A 1 94 ? -8.450 -3.963 37.579 1.00 77.56 94 LYS A C 1
ATOM 741 O O . LYS A 1 94 ? -8.212 -3.075 38.384 1.00 77.56 94 LYS A O 1
ATOM 746 N N . HIS A 1 95 ? -8.173 -3.810 36.283 1.00 81.56 95 HIS A N 1
ATOM 747 C CA . HIS A 1 95 ? -7.584 -2.570 35.755 1.00 81.56 95 HIS A CA 1
ATOM 748 C C . HIS A 1 95 ? -8.588 -1.414 35.738 1.00 81.56 95 HIS A C 1
ATOM 750 O O . HIS A 1 95 ? -8.182 -0.263 35.652 1.00 81.56 95 HIS A O 1
ATOM 756 N N . PHE A 1 96 ? -9.887 -1.712 35.820 1.00 80.00 96 PHE A N 1
ATOM 757 C CA . PHE A 1 96 ? -10.933 -0.700 35.919 1.00 80.00 96 PHE A CA 1
ATOM 758 C C . PHE A 1 96 ? -11.186 -0.268 37.372 1.00 80.00 96 PHE A C 1
ATOM 760 O O . PHE A 1 96 ? -11.778 0.787 37.579 1.00 80.00 96 PHE A O 1
ATOM 767 N N . SER A 1 97 ? -10.767 -1.066 38.366 1.00 74.38 97 SER A N 1
ATOM 768 C CA . SER A 1 97 ? -10.985 -0.786 39.793 1.00 74.38 97 SER A CA 1
ATOM 769 C C . SER A 1 97 ? -9.743 -0.273 40.523 1.00 74.38 97 SER A C 1
ATOM 771 O O . SER A 1 97 ? -9.866 0.612 41.364 1.00 74.38 97 SER A O 1
ATOM 773 N N . ASP A 1 98 ? -8.560 -0.803 40.198 1.00 65.81 98 ASP A N 1
ATOM 774 C CA . ASP A 1 98 ? -7.377 -0.706 41.069 1.00 65.81 98 ASP A CA 1
ATOM 775 C C . ASP A 1 98 ? -6.240 0.152 40.468 1.00 65.81 98 ASP A C 1
ATOM 777 O O . ASP A 1 98 ? -5.108 0.088 40.942 1.00 65.81 98 ASP A O 1
ATOM 781 N N . ASP A 1 99 ? -6.524 0.928 39.412 1.00 68.00 99 ASP A N 1
ATOM 782 C CA . ASP A 1 99 ? -5.578 1.809 38.689 1.00 68.00 99 ASP A CA 1
ATOM 783 C C . ASP A 1 99 ? -4.229 1.124 38.359 1.00 68.00 99 ASP A C 1
ATOM 785 O O . ASP A 1 99 ? -3.134 1.678 38.485 1.00 68.00 99 ASP A O 1
ATOM 789 N N . ILE A 1 100 ? -4.310 -0.156 37.973 1.00 74.62 100 ILE A N 1
ATOM 790 C CA . ILE A 1 100 ? -3.144 -1.003 37.699 1.00 74.62 100 ILE A CA 1
ATOM 791 C C . ILE A 1 100 ? -2.548 -0.615 36.336 1.00 74.62 100 ILE A C 1
ATOM 793 O O . ILE A 1 100 ? -3.258 -0.656 35.325 1.00 74.62 100 ILE A O 1
ATOM 797 N N . PRO A 1 101 ? -1.239 -0.311 36.248 1.00 70.31 101 PRO A N 1
ATOM 798 C CA . PRO A 1 101 ? -0.611 0.043 34.984 1.00 70.31 101 PRO A CA 1
ATOM 799 C C . PRO A 1 101 ? -0.536 -1.158 34.029 1.00 70.31 101 PRO A C 1
ATOM 801 O O . PRO A 1 101 ? -0.014 -2.221 34.367 1.00 70.31 101 PRO A O 1
ATOM 804 N N . LEU A 1 102 ? -1.014 -0.963 32.798 1.00 80.00 102 LEU A N 1
ATOM 805 C CA . LEU A 1 102 ? -0.874 -1.927 31.705 1.00 80.00 102 LEU A CA 1
ATOM 806 C C . LEU A 1 102 ? 0.557 -1.965 31.155 1.00 80.00 102 LEU A C 1
ATOM 808 O O . LEU A 1 102 ? 1.255 -0.947 31.095 1.00 80.00 102 LEU A O 1
ATOM 812 N N . SER A 1 103 ? 0.970 -3.146 30.686 1.00 77.94 103 SER A N 1
ATOM 813 C CA . SER A 1 103 ? 2.212 -3.285 29.921 1.00 77.94 103 SER A CA 1
ATOM 814 C C . SER A 1 103 ? 2.141 -2.438 28.654 1.00 77.94 103 SER A C 1
ATOM 816 O O . SER A 1 103 ? 1.201 -2.552 27.872 1.00 77.94 103 SER A O 1
ATOM 818 N N . ARG A 1 104 ? 3.180 -1.632 28.424 1.00 80.81 104 ARG A N 1
ATOM 819 C CA . ARG A 1 104 ? 3.329 -0.825 27.204 1.00 80.81 104 ARG A CA 1
ATOM 820 C C . ARG A 1 104 ? 4.023 -1.567 26.065 1.00 80.81 104 ARG A C 1
ATOM 822 O O . ARG A 1 104 ? 4.258 -0.971 25.020 1.00 80.81 104 ARG A O 1
ATOM 829 N N . GLN A 1 105 ? 4.373 -2.836 26.262 1.00 90.44 105 GLN A N 1
ATOM 830 C CA . GLN A 1 105 ? 4.992 -3.661 25.230 1.00 90.44 105 GLN A CA 1
ATOM 831 C C . GLN A 1 105 ? 3.998 -4.681 24.671 1.00 90.44 105 GLN A C 1
ATOM 833 O O . GLN A 1 105 ? 3.207 -5.241 25.441 1.00 90.44 105 GLN A O 1
ATOM 838 N N . PRO A 1 106 ? 4.049 -4.943 23.354 1.00 95.44 106 PRO A N 1
ATOM 839 C CA . PRO A 1 106 ? 3.223 -5.968 22.741 1.00 95.44 106 PRO A CA 1
ATOM 840 C C . PRO A 1 106 ? 3.635 -7.359 23.243 1.00 95.44 106 PRO A C 1
ATOM 842 O O . PRO A 1 106 ? 4.809 -7.622 23.494 1.00 95.44 106 PRO A O 1
ATOM 845 N N . ILE A 1 107 ? 2.663 -8.265 23.361 1.00 95.75 107 ILE A N 1
ATOM 846 C CA . ILE A 1 107 ? 2.902 -9.680 23.688 1.00 95.75 107 ILE A CA 1
ATOM 847 C C . ILE A 1 107 ? 3.623 -10.376 22.526 1.00 95.75 107 ILE A C 1
ATOM 849 O O . ILE A 1 107 ? 4.451 -11.259 22.729 1.00 95.75 107 ILE A O 1
ATOM 853 N N . SER A 1 108 ? 3.267 -10.008 21.296 1.00 96.38 108 SER A N 1
ATOM 854 C CA . SER A 1 108 ? 3.805 -10.597 20.075 1.00 96.38 108 SER A CA 1
ATOM 855 C C . SER A 1 108 ? 3.813 -9.567 18.954 1.00 96.38 108 SER A C 1
ATOM 857 O O . SER A 1 108 ? 2.999 -8.642 18.943 1.00 96.38 108 SER A O 1
ATOM 859 N N . VAL A 1 109 ? 4.741 -9.724 18.016 1.00 97.44 109 VAL A N 1
ATOM 860 C CA . VAL A 1 109 ? 4.912 -8.833 16.871 1.00 97.44 109 VAL A CA 1
ATOM 861 C C . VAL A 1 109 ? 5.115 -9.687 15.628 1.00 97.44 109 VAL A C 1
ATOM 863 O O . VAL A 1 109 ? 6.016 -10.522 15.588 1.00 97.44 109 VAL A O 1
ATOM 866 N N . ILE A 1 110 ? 4.284 -9.463 14.615 1.00 97.81 110 ILE A N 1
ATOM 867 C CA . ILE A 1 110 ? 4.503 -9.965 13.261 1.00 97.81 110 ILE A CA 1
ATOM 868 C C . ILE A 1 110 ? 5.235 -8.848 12.510 1.00 97.81 110 ILE A C 1
ATOM 870 O O . ILE A 1 110 ? 4.651 -7.774 12.324 1.00 97.81 110 ILE A O 1
ATOM 874 N N . PRO A 1 111 ? 6.509 -9.056 12.130 1.00 96.50 111 PRO A N 1
ATOM 875 C CA . PRO A 1 111 ? 7.309 -8.014 11.507 1.00 96.50 111 PRO A CA 1
ATOM 876 C C . PRO A 1 111 ? 6.767 -7.678 10.117 1.00 96.50 111 PRO A C 1
ATOM 878 O O . PRO A 1 111 ? 6.452 -8.572 9.329 1.00 96.50 111 PRO A O 1
ATOM 881 N N . GLY A 1 112 ? 6.683 -6.383 9.830 1.00 94.06 112 GLY A N 1
ATOM 882 C CA . GLY A 1 112 ? 6.427 -5.860 8.498 1.00 94.06 112 GLY A CA 1
ATOM 883 C C . GLY A 1 112 ? 7.713 -5.392 7.820 1.00 94.06 112 GLY A C 1
ATOM 884 O O . GLY A 1 112 ? 8.708 -5.110 8.487 1.00 94.06 112 GLY A O 1
ATOM 885 N N . ASP A 1 113 ? 7.691 -5.312 6.490 1.00 92.06 113 ASP A N 1
ATOM 886 C CA . ASP A 1 113 ? 8.782 -4.732 5.699 1.00 92.06 113 ASP A CA 1
ATOM 887 C C . ASP A 1 113 ? 8.434 -3.301 5.253 1.00 92.06 113 ASP A C 1
ATOM 889 O O . ASP A 1 113 ? 7.265 -2.893 5.256 1.00 92.06 113 ASP A O 1
ATOM 893 N N . ALA A 1 114 ? 9.444 -2.528 4.868 1.00 92.38 114 ALA A N 1
ATOM 894 C CA . ALA A 1 114 ? 9.275 -1.151 4.435 1.00 92.38 114 ALA A CA 1
ATOM 895 C C . ALA A 1 114 ? 8.585 -1.087 3.067 1.00 92.38 114 ALA A C 1
ATOM 897 O O . ALA A 1 114 ? 9.082 -1.597 2.062 1.00 92.38 114 ALA A O 1
ATOM 898 N N . SER A 1 115 ? 7.447 -0.399 3.008 1.00 94.81 115 SER A N 1
ATOM 899 C CA . SER A 1 115 ? 6.764 -0.138 1.743 1.00 94.81 115 SER A CA 1
ATOM 900 C C . SER A 1 115 ? 7.489 0.941 0.935 1.00 94.81 115 SER A C 1
ATOM 902 O O . SER A 1 115 ? 8.029 1.908 1.478 1.00 94.81 115 SER A O 1
ATOM 904 N N . THR A 1 116 ? 7.495 0.799 -0.390 1.00 96.06 116 THR A N 1
ATOM 905 C CA . THR A 1 116 ? 7.969 1.842 -1.303 1.00 96.06 116 THR A CA 1
ATOM 906 C C . THR A 1 116 ? 6.956 2.979 -1.343 1.00 96.06 116 THR A C 1
ATOM 908 O O . THR A 1 116 ? 5.820 2.784 -1.765 1.00 96.06 116 THR A O 1
ATOM 911 N N . VAL A 1 117 ? 7.378 4.181 -0.948 1.00 95.88 117 VAL A N 1
ATOM 912 C CA . VAL A 1 117 ? 6.498 5.360 -0.849 1.00 95.88 117 VAL A CA 1
ATOM 913 C C . VAL A 1 117 ? 6.710 6.366 -1.976 1.00 95.88 117 VAL A C 1
ATOM 915 O O . VAL A 1 117 ? 5.863 7.226 -2.208 1.00 95.88 117 VAL A O 1
ATOM 918 N N . LYS A 1 118 ? 7.844 6.289 -2.683 1.00 97.25 118 LYS A N 1
ATOM 919 C CA . LYS A 1 118 ? 8.159 7.181 -3.802 1.00 97.25 118 LYS A CA 1
ATOM 920 C C . LYS A 1 118 ? 8.925 6.444 -4.894 1.00 97.25 118 LYS A C 1
ATOM 922 O O . LYS A 1 118 ? 9.806 5.643 -4.597 1.00 97.25 118 LYS A O 1
ATOM 927 N N . ALA A 1 119 ? 8.628 6.764 -6.150 1.00 97.94 119 ALA A N 1
ATOM 928 C CA . ALA A 1 119 ? 9.345 6.287 -7.326 1.00 97.94 119 ALA A CA 1
ATOM 929 C C . ALA A 1 119 ? 9.485 7.430 -8.338 1.00 97.94 119 ALA A C 1
ATOM 931 O O . ALA A 1 119 ? 8.551 8.204 -8.532 1.00 97.94 119 ALA A O 1
ATOM 932 N N . THR A 1 120 ? 10.656 7.541 -8.962 1.00 97.62 120 THR A N 1
ATOM 933 C CA . THR A 1 120 ? 10.944 8.529 -10.008 1.00 97.62 120 THR A CA 1
ATOM 934 C C . THR A 1 120 ? 11.572 7.809 -11.189 1.00 97.62 120 THR A C 1
ATOM 936 O O . THR A 1 120 ? 12.601 7.148 -11.037 1.00 97.62 120 THR A O 1
ATOM 939 N N . ILE A 1 121 ? 10.953 7.945 -12.359 1.00 96.31 121 ILE A N 1
ATOM 940 C CA . ILE A 1 121 ? 11.496 7.454 -13.626 1.00 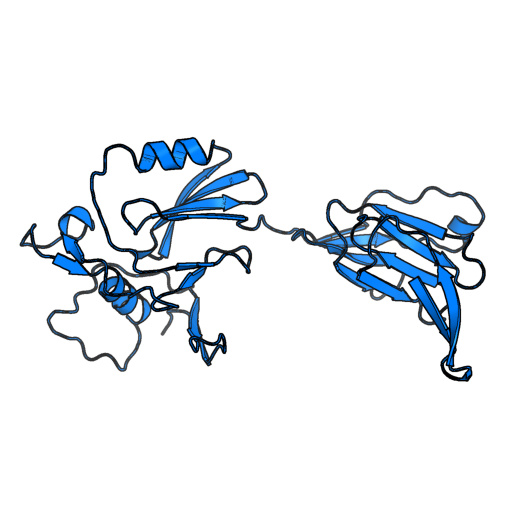96.31 121 ILE A CA 1
ATOM 941 C C . ILE A 1 121 ? 12.605 8.414 -14.065 1.00 96.31 121 ILE A C 1
ATOM 943 O O . ILE A 1 121 ? 12.367 9.619 -14.175 1.00 96.31 121 ILE A O 1
ATOM 947 N N . LEU A 1 122 ? 13.808 7.895 -14.309 1.00 95.06 122 LEU A N 1
ATOM 948 C CA . LEU A 1 122 ? 14.943 8.696 -14.769 1.00 95.06 122 LEU A CA 1
ATOM 949 C C . LEU A 1 122 ? 14.795 9.096 -16.248 1.00 95.06 122 LEU A C 1
ATOM 951 O O . LEU A 1 122 ? 13.941 8.581 -16.975 1.00 95.06 122 LEU A O 1
ATOM 955 N N . ASN A 1 123 ? 15.630 10.032 -16.709 1.00 92.50 123 ASN A N 1
ATOM 956 C CA . ASN A 1 123 ? 15.531 10.598 -18.062 1.00 92.50 123 ASN A CA 1
ATOM 957 C C . ASN A 1 123 ? 15.723 9.564 -19.182 1.00 92.50 123 ASN A C 1
ATOM 959 O O . ASN A 1 123 ? 15.172 9.732 -20.265 1.00 92.50 123 ASN A O 1
ATOM 963 N N . ASP A 1 124 ? 16.444 8.474 -18.910 1.00 92.44 124 ASP A N 1
ATOM 964 C CA . ASP A 1 124 ? 16.643 7.381 -19.868 1.00 92.44 124 ASP A CA 1
ATOM 965 C C . ASP A 1 124 ? 15.403 6.498 -20.082 1.00 92.44 124 ASP A C 1
ATOM 967 O O . ASP A 1 124 ? 15.446 5.584 -20.906 1.00 92.44 124 ASP A O 1
ATOM 971 N N . LYS A 1 125 ? 14.316 6.748 -19.334 1.00 94.75 125 LYS A N 1
ATOM 972 C CA . LYS A 1 125 ? 13.078 5.955 -19.338 1.00 94.75 125 LYS A CA 1
ATOM 973 C C . LYS A 1 125 ? 13.347 4.457 -19.238 1.00 94.75 125 LYS A C 1
ATOM 975 O O . LYS A 1 125 ? 12.648 3.654 -19.841 1.00 94.75 125 LYS A O 1
ATOM 980 N N . ARG A 1 126 ? 14.363 4.066 -18.477 1.00 95.12 126 ARG A N 1
ATOM 981 C CA . ARG A 1 126 ? 14.689 2.663 -18.217 1.00 95.12 126 ARG A CA 1
ATOM 982 C C . ARG A 1 126 ? 14.922 2.419 -16.743 1.00 95.12 126 ARG A C 1
ATOM 984 O O . ARG A 1 126 ? 14.508 1.387 -16.226 1.00 95.12 126 ARG A O 1
ATOM 991 N N . HIS A 1 127 ? 15.569 3.358 -16.071 1.00 96.12 127 HIS A N 1
ATOM 992 C CA . HIS A 1 127 ? 15.866 3.219 -14.662 1.00 96.12 127 HIS A CA 1
ATOM 993 C C . HIS A 1 127 ? 14.839 3.943 -13.798 1.00 96.12 127 HIS A C 1
ATOM 995 O O . HIS A 1 127 ? 14.351 5.025 -14.138 1.00 96.12 127 HIS A O 1
ATOM 1001 N N . ILE A 1 128 ? 14.537 3.345 -12.649 1.00 98.00 128 ILE A N 1
ATOM 1002 C CA . ILE A 1 128 ? 13.678 3.936 -11.625 1.00 98.00 128 ILE A CA 1
ATOM 1003 C C . ILE A 1 128 ? 14.453 4.028 -10.326 1.00 98.00 128 ILE A C 1
ATOM 1005 O O . ILE A 1 128 ? 15.096 3.073 -9.892 1.00 98.00 128 ILE A O 1
ATOM 1009 N N . LEU A 1 129 ? 14.329 5.184 -9.690 1.00 98.12 129 LEU A N 1
ATOM 1010 C CA . LEU A 1 129 ? 14.851 5.452 -8.366 1.00 98.12 129 LEU A CA 1
ATOM 1011 C C . LEU A 1 129 ? 13.687 5.438 -7.374 1.00 98.12 129 LEU A C 1
ATOM 1013 O O . LEU A 1 129 ? 12.771 6.260 -7.481 1.00 98.12 129 LEU A O 1
ATOM 1017 N N . THR A 1 130 ? 13.696 4.514 -6.418 1.00 98.25 130 THR A N 1
ATOM 1018 C CA . THR A 1 130 ? 12.646 4.409 -5.397 1.00 98.25 130 THR A CA 1
ATOM 1019 C C . THR A 1 130 ? 13.149 4.828 -4.023 1.00 98.25 130 THR A C 1
ATOM 1021 O O . THR A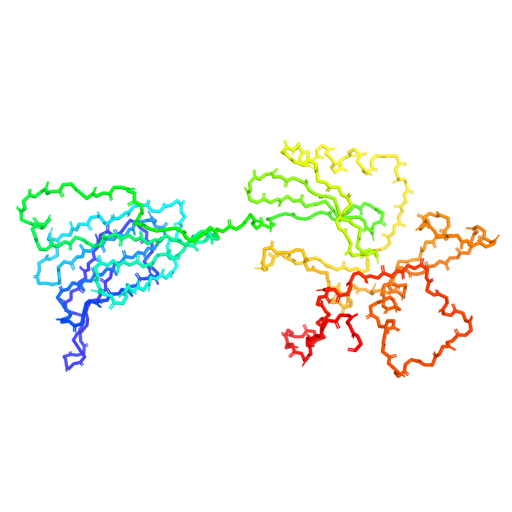 1 130 ? 14.350 4.807 -3.764 1.00 98.25 130 THR A O 1
ATOM 1024 N N . LYS A 1 131 ? 12.223 5.226 -3.148 1.00 98.06 131 LYS A N 1
ATOM 1025 C CA . LYS A 1 131 ? 12.461 5.466 -1.725 1.00 98.06 131 LYS A CA 1
ATOM 1026 C C . LYS A 1 131 ? 11.401 4.735 -0.905 1.00 98.06 131 LYS A C 1
ATOM 1028 O O . LYS A 1 131 ? 10.210 4.867 -1.202 1.00 98.06 131 LYS A O 1
ATOM 1033 N N . ASP A 1 132 ? 11.829 3.980 0.098 1.00 96.25 132 ASP A N 1
ATOM 1034 C CA . ASP A 1 132 ? 10.941 3.289 1.034 1.00 96.25 132 ASP A CA 1
ATOM 1035 C C . ASP A 1 132 ? 10.542 4.169 2.235 1.00 96.25 132 ASP A C 1
ATOM 1037 O O . ASP A 1 132 ? 11.020 5.298 2.399 1.00 96.25 132 ASP A O 1
ATOM 1041 N N . PHE A 1 133 ? 9.627 3.662 3.060 1.00 93.12 133 PHE A N 1
ATOM 1042 C CA . PHE A 1 133 ? 9.153 4.330 4.274 1.00 93.12 133 PHE A CA 1
ATOM 1043 C C . PHE A 1 133 ? 10.273 4.580 5.301 1.00 93.12 133 PHE A C 1
ATOM 1045 O O . PHE A 1 133 ? 10.264 5.606 5.981 1.00 93.12 133 PHE A O 1
ATOM 1052 N N . ASN A 1 134 ? 11.279 3.700 5.353 1.00 93.50 134 ASN A N 1
ATOM 1053 C CA . ASN A 1 134 ? 12.454 3.830 6.222 1.00 93.50 134 ASN A CA 1
ATOM 1054 C C . ASN A 1 134 ? 13.491 4.829 5.677 1.00 93.50 134 ASN A C 1
ATOM 1056 O O . ASN A 1 134 ? 14.474 5.150 6.343 1.00 93.50 134 ASN A O 1
ATOM 1060 N N . GLY A 1 135 ? 13.269 5.350 4.472 1.00 95.25 135 GLY A N 1
ATOM 1061 C CA . GLY A 1 135 ? 14.121 6.320 3.812 1.00 95.25 135 GLY A CA 1
ATOM 1062 C C . GLY A 1 135 ? 15.253 5.721 2.982 1.00 95.25 135 GLY A C 1
ATOM 1063 O O . GLY A 1 135 ? 16.046 6.495 2.445 1.00 95.25 135 GLY A O 1
ATOM 1064 N N . ASN A 1 136 ? 15.315 4.397 2.828 1.00 97.56 136 ASN A N 1
ATOM 1065 C CA . ASN A 1 136 ? 16.286 3.755 1.955 1.00 97.56 136 ASN A CA 1
ATOM 1066 C C . ASN A 1 136 ? 15.926 3.974 0.494 1.00 97.56 136 ASN A C 1
ATOM 1068 O O . ASN A 1 136 ? 14.757 3.993 0.102 1.00 97.56 136 ASN A O 1
ATOM 1072 N N . VAL A 1 137 ? 16.965 4.107 -0.314 1.00 98.31 137 VAL A N 1
ATOM 1073 C CA . VAL A 1 137 ? 16.875 4.405 -1.730 1.00 98.31 137 VAL A CA 1
ATOM 1074 C C . VAL A 1 137 ? 17.402 3.221 -2.534 1.00 98.31 137 VAL A C 1
ATOM 1076 O O . VAL A 1 137 ? 18.429 2.624 -2.198 1.00 98.31 137 VAL A O 1
ATOM 1079 N N . PHE A 1 138 ? 16.703 2.880 -3.614 1.00 98.12 138 PHE A N 1
ATOM 1080 C CA . PHE A 1 138 ? 17.043 1.750 -4.476 1.00 98.12 138 PHE A CA 1
ATOM 1081 C C . PHE A 1 138 ? 16.960 2.143 -5.949 1.00 98.12 138 PHE A C 1
ATOM 1083 O O . PHE A 1 138 ? 16.129 2.966 -6.341 1.00 98.12 138 PHE A O 1
ATOM 1090 N N . LEU A 1 139 ? 17.810 1.524 -6.764 1.00 98.19 139 LEU A N 1
ATOM 1091 C CA . LEU A 1 139 ? 17.812 1.674 -8.214 1.00 98.19 139 LEU A CA 1
ATOM 1092 C C . LEU A 1 139 ? 17.314 0.388 -8.868 1.00 98.19 139 LEU A C 1
ATOM 1094 O O . LEU A 1 139 ? 17.801 -0.700 -8.557 1.00 98.19 139 LEU A O 1
ATOM 1098 N N . TYR A 1 140 ? 16.399 0.524 -9.819 1.00 98.25 140 TYR A N 1
ATOM 1099 C CA . TYR A 1 140 ? 15.847 -0.576 -10.604 1.00 98.25 140 TYR A CA 1
ATOM 1100 C C . TYR A 1 140 ? 16.084 -0.355 -12.095 1.00 98.25 140 TYR A C 1
ATOM 1102 O O . TYR A 1 140 ? 16.038 0.781 -12.566 1.00 98.25 140 TYR A O 1
ATOM 1110 N N . ASP A 1 141 ? 16.293 -1.447 -12.828 1.00 97.25 141 ASP A N 1
ATOM 1111 C CA . ASP A 1 141 ? 16.261 -1.496 -14.292 1.00 97.25 141 ASP A CA 1
ATOM 1112 C C . ASP A 1 141 ? 14.919 -2.108 -14.706 1.00 97.25 141 ASP A C 1
ATOM 1114 O O . ASP A 1 141 ? 14.670 -3.291 -14.464 1.00 97.25 141 ASP A O 1
ATOM 1118 N N . VAL A 1 142 ? 14.046 -1.293 -15.302 1.00 97.25 142 VAL A N 1
ATOM 1119 C CA . VAL A 1 142 ? 12.698 -1.696 -15.732 1.00 97.25 142 VAL A CA 1
ATOM 1120 C C . VAL A 1 142 ? 12.764 -2.699 -16.869 1.00 97.25 142 VAL A C 1
ATOM 1122 O O . VAL A 1 142 ? 12.001 -3.660 -16.878 1.00 97.25 142 VAL A O 1
ATOM 1125 N N . LEU A 1 143 ? 13.698 -2.506 -17.802 1.00 94.69 143 LEU A N 1
ATOM 1126 C CA . LEU A 1 143 ? 13.808 -3.345 -18.988 1.00 94.69 143 LEU A CA 1
ATOM 1127 C C . LEU A 1 143 ? 14.180 -4.779 -18.599 1.00 94.69 143 LEU A C 1
ATOM 1129 O O . LEU A 1 143 ? 13.636 -5.723 -19.151 1.00 94.69 143 LEU A O 1
ATOM 1133 N N . ARG A 1 144 ? 15.059 -4.944 -17.606 1.00 94.06 144 ARG A N 1
ATOM 1134 C CA . ARG A 1 144 ? 15.470 -6.261 -17.088 1.00 94.06 144 ARG A CA 1
ATOM 1135 C C . ARG A 1 144 ? 14.638 -6.749 -15.900 1.00 94.06 144 ARG A C 1
ATOM 1137 O O . ARG A 1 144 ? 14.802 -7.888 -15.474 1.00 94.06 144 ARG A O 1
ATOM 1144 N N . ALA A 1 145 ? 13.770 -5.893 -15.366 1.00 95.75 145 ALA A N 1
ATOM 1145 C CA . ALA A 1 145 ? 12.951 -6.130 -14.184 1.00 95.75 145 ALA A CA 1
ATOM 1146 C C . ALA A 1 145 ? 13.755 -6.610 -12.955 1.00 95.75 145 ALA A C 1
ATOM 1148 O O . ALA A 1 145 ? 13.379 -7.552 -12.256 1.00 95.75 145 ALA A O 1
ATOM 1149 N N . ILE A 1 146 ? 14.880 -5.942 -12.681 1.00 96.19 146 ILE A N 1
ATOM 1150 C CA . ILE A 1 146 ? 15.765 -6.252 -11.548 1.00 96.19 146 ILE A CA 1
ATOM 1151 C C . ILE A 1 146 ? 16.046 -5.022 -10.690 1.00 96.19 146 ILE A C 1
ATOM 1153 O O . ILE A 1 146 ? 16.077 -3.887 -11.171 1.00 96.19 146 ILE A O 1
ATOM 1157 N N . LYS A 1 147 ? 16.329 -5.268 -9.408 1.00 97.25 147 LYS A N 1
ATOM 1158 C CA . LYS A 1 147 ? 16.998 -4.290 -8.549 1.00 97.25 147 LYS A CA 1
ATOM 1159 C C . LYS A 1 147 ? 18.481 -4.269 -8.909 1.00 97.25 147 LYS A C 1
ATOM 1161 O O . LYS A 1 147 ? 19.144 -5.297 -8.813 1.00 97.25 147 LYS A O 1
ATOM 1166 N N . VAL A 1 148 ? 18.980 -3.109 -9.314 1.00 96.94 148 VAL A N 1
ATOM 1167 C CA . VAL A 1 148 ? 20.379 -2.905 -9.707 1.00 96.94 148 VAL A CA 1
ATOM 1168 C C . VAL A 1 148 ? 21.236 -2.617 -8.483 1.00 96.94 148 VAL A C 1
ATOM 1170 O O . VAL A 1 148 ? 22.289 -3.218 -8.307 1.00 96.94 148 VAL A O 1
ATOM 1173 N N . GLU A 1 149 ? 20.779 -1.706 -7.625 1.00 97.12 149 GLU A N 1
ATOM 1174 C CA . GLU A 1 149 ? 21.587 -1.182 -6.526 1.00 97.12 149 GLU A CA 1
ATOM 1175 C C . GLU A 1 149 ? 20.722 -0.869 -5.302 1.00 97.12 149 GLU A C 1
ATOM 1177 O O . GLU A 1 149 ? 19.568 -0.447 -5.424 1.00 97.12 149 GLU A O 1
ATOM 1182 N N . SER A 1 150 ? 21.286 -1.080 -4.111 1.00 97.56 150 SER A N 1
ATOM 1183 C CA . SER A 1 150 ? 20.702 -0.637 -2.840 1.00 97.56 150 SER A CA 1
ATOM 1184 C C . SER A 1 150 ? 21.585 0.466 -2.267 1.00 97.56 150 SER A C 1
ATOM 1186 O O . SER A 1 150 ? 22.650 0.184 -1.731 1.00 97.56 150 SER A O 1
ATOM 1188 N N . LEU A 1 151 ? 21.144 1.714 -2.419 1.00 97.25 151 LEU A N 1
ATOM 1189 C CA . LEU A 1 151 ? 21.898 2.910 -2.036 1.00 97.25 151 LEU A CA 1
ATOM 1190 C C . LEU A 1 151 ? 21.774 3.214 -0.536 1.00 97.25 151 LEU A C 1
ATOM 1192 O O . LEU A 1 151 ? 22.606 3.921 0.024 1.00 97.25 151 LEU A O 1
ATOM 1196 N N . GLY A 1 152 ? 20.744 2.675 0.125 1.00 96.56 152 GLY A N 1
ATOM 1197 C CA . GLY A 1 152 ? 20.497 2.917 1.545 1.00 96.56 152 GLY A CA 1
ATOM 1198 C C . GLY A 1 152 ? 19.986 4.341 1.806 1.00 96.56 152 GLY A C 1
ATOM 1199 O O . GLY A 1 152 ? 19.344 4.926 0.928 1.00 96.56 152 GLY A O 1
ATOM 1200 N N . PRO A 1 153 ? 20.211 4.911 3.001 1.00 96.44 153 PRO A N 1
ATOM 1201 C CA . PRO A 1 153 ? 19.623 6.185 3.418 1.00 96.44 153 PRO A CA 1
ATOM 1202 C C . PRO A 1 153 ? 20.375 7.395 2.834 1.00 96.44 153 PRO A C 1
ATOM 1204 O O . PRO A 1 153 ? 21.022 8.159 3.549 1.00 96.44 153 PRO A O 1
ATOM 1207 N N . VAL A 1 154 ? 20.296 7.582 1.516 1.00 97.31 154 VAL A N 1
ATOM 1208 C CA . VAL A 1 154 ? 20.901 8.717 0.796 1.00 97.31 154 VAL A CA 1
ATOM 1209 C C . VAL A 1 154 ? 19.879 9.811 0.474 1.00 97.31 154 VAL A C 1
ATOM 1211 O O . VAL A 1 154 ? 18.660 9.618 0.542 1.00 97.31 154 VAL A O 1
ATOM 1214 N N . ASN A 1 155 ? 20.362 11.001 0.099 1.00 97.56 155 ASN A N 1
ATOM 1215 C CA . ASN A 1 155 ? 19.480 12.086 -0.322 1.00 97.56 155 ASN A CA 1
ATOM 1216 C C . ASN A 1 155 ? 18.860 11.779 -1.695 1.00 97.56 155 ASN A C 1
ATOM 1218 O O . ASN A 1 155 ? 19.505 11.896 -2.736 1.00 97.56 155 ASN A O 1
ATOM 1222 N N . TYR A 1 156 ? 17.571 11.448 -1.678 1.00 97.19 156 TYR A N 1
ATOM 1223 C CA . TYR A 1 156 ? 16.805 11.050 -2.856 1.00 97.19 156 TYR A CA 1
ATOM 1224 C C . TYR A 1 156 ? 16.853 12.054 -4.021 1.00 97.19 156 TYR A C 1
ATOM 1226 O O . TYR A 1 156 ? 16.961 11.648 -5.175 1.00 97.19 156 TYR A O 1
ATOM 1234 N N . GLN A 1 157 ? 16.782 13.361 -3.745 1.00 96.81 157 GLN A N 1
ATOM 1235 C CA . GLN A 1 157 ? 16.771 14.371 -4.808 1.00 96.81 157 GLN A CA 1
ATOM 1236 C C . GLN A 1 157 ? 18.154 14.544 -5.438 1.00 96.81 157 GLN A C 1
ATOM 1238 O O . GLN A 1 157 ? 18.261 14.703 -6.654 1.00 96.81 157 GLN A O 1
ATOM 1243 N N . ASN A 1 158 ? 19.209 14.477 -4.626 1.00 96.25 158 ASN A N 1
ATOM 1244 C CA . ASN A 1 158 ? 20.579 14.561 -5.119 1.00 96.25 158 ASN A CA 1
ATOM 1245 C C . ASN A 1 158 ? 20.908 13.377 -6.033 1.00 96.25 158 ASN A C 1
ATOM 1247 O O . ASN A 1 158 ? 21.493 13.592 -7.089 1.00 96.25 158 ASN A O 1
ATOM 1251 N N . GLU A 1 159 ? 20.464 12.166 -5.686 1.00 96.44 159 GLU A N 1
ATOM 1252 C CA . GLU A 1 159 ? 20.642 10.976 -6.529 1.00 96.44 159 GLU A CA 1
ATOM 1253 C C . GLU A 1 159 ? 19.920 11.089 -7.876 1.00 96.44 159 GLU A C 1
ATOM 1255 O O . GLU A 1 159 ? 20.490 10.757 -8.916 1.00 96.44 159 GLU A O 1
ATOM 1260 N N . ILE A 1 160 ? 18.690 11.616 -7.889 1.00 95.25 160 ILE A N 1
ATOM 1261 C CA . ILE A 1 160 ? 17.968 11.888 -9.142 1.00 95.25 160 ILE A CA 1
ATOM 1262 C C . ILE A 1 160 ? 18.762 12.868 -10.007 1.00 95.25 160 ILE A C 1
ATOM 1264 O O . ILE A 1 160 ? 18.980 12.617 -11.193 1.00 95.25 160 ILE A O 1
ATOM 1268 N N . ASN A 1 161 ? 19.214 13.975 -9.416 1.00 94.19 161 ASN A N 1
ATOM 1269 C CA . ASN A 1 161 ? 19.947 15.010 -10.137 1.00 94.19 161 ASN A CA 1
ATOM 1270 C C . ASN A 1 161 ? 21.281 14.473 -10.676 1.00 94.19 161 ASN A C 1
ATOM 1272 O O . ASN A 1 161 ? 21.597 14.690 -11.843 1.00 94.19 161 ASN A O 1
ATOM 1276 N N . ALA A 1 162 ? 22.033 13.732 -9.859 1.00 93.25 162 ALA A N 1
ATOM 1277 C CA . ALA A 1 162 ? 23.315 13.148 -10.237 1.00 93.25 162 ALA A CA 1
ATOM 1278 C C . ALA A 1 162 ? 23.173 12.165 -11.406 1.00 93.25 162 ALA A C 1
ATOM 1280 O O . ALA A 1 162 ? 23.954 12.224 -12.351 1.00 93.25 162 ALA A O 1
ATOM 1281 N N . ARG A 1 163 ? 22.146 11.305 -11.389 1.00 90.62 163 ARG A N 1
ATOM 1282 C CA . ARG A 1 163 ? 21.937 10.282 -12.430 1.00 90.62 163 ARG A CA 1
ATOM 1283 C C . ARG A 1 163 ? 21.298 10.813 -13.711 1.00 90.62 163 ARG A C 1
ATOM 1285 O O . ARG A 1 163 ? 21.431 10.180 -14.759 1.00 90.62 163 ARG A O 1
ATOM 1292 N N . ASN A 1 164 ? 20.628 11.960 -13.634 1.00 90.56 164 ASN A N 1
ATOM 1293 C CA . ASN A 1 164 ? 20.131 12.683 -14.803 1.00 90.56 164 ASN A CA 1
ATOM 1294 C C . ASN A 1 164 ? 21.179 13.640 -15.398 1.00 90.56 164 ASN A C 1
ATOM 1296 O O . ASN A 1 164 ? 21.076 13.990 -16.575 1.00 90.56 164 ASN A O 1
ATOM 1300 N N . SER A 1 165 ? 22.181 14.060 -14.618 1.00 82.94 165 SER A N 1
ATOM 1301 C CA . SER A 1 165 ? 23.251 14.947 -15.081 1.00 82.94 165 SER A CA 1
ATOM 1302 C C . SER A 1 165 ? 24.058 14.296 -16.211 1.00 82.94 165 SER A C 1
ATOM 1304 O O . SER A 1 165 ? 24.437 13.130 -16.132 1.00 82.94 165 SER A O 1
ATOM 1306 N N . GLY A 1 166 ? 24.307 15.043 -17.289 1.00 68.56 166 GLY A N 1
ATOM 1307 C CA . GLY A 1 166 ? 25.123 14.591 -18.424 1.00 68.56 166 GLY A CA 1
ATOM 1308 C C . GLY A 1 166 ? 24.411 13.725 -19.473 1.00 68.56 166 GLY A C 1
ATOM 1309 O O . GLY A 1 166 ? 25.008 13.440 -20.508 1.00 68.56 166 GLY A O 1
ATOM 1310 N N . LYS A 1 167 ? 23.140 13.345 -19.276 1.00 67.69 167 LYS A N 1
ATOM 1311 C CA . LYS A 1 167 ? 22.347 12.611 -20.280 1.00 67.69 167 LYS A CA 1
ATOM 1312 C C . LYS A 1 167 ? 21.413 13.561 -21.041 1.00 67.69 167 LYS A C 1
ATOM 1314 O O . LYS A 1 167 ? 20.283 13.792 -20.620 1.00 67.69 167 LYS A O 1
ATOM 1319 N N . LEU A 1 168 ? 21.860 14.081 -22.188 1.00 65.56 168 LEU A N 1
ATOM 1320 C CA . LEU A 1 168 ? 21.017 14.822 -23.150 1.00 65.56 168 LEU A CA 1
ATOM 1321 C C . LEU A 1 168 ? 20.190 13.867 -24.032 1.00 65.56 168 LEU A C 1
ATOM 1323 O O . LEU A 1 168 ? 20.146 14.010 -25.250 1.00 65.56 168 LEU A O 1
ATOM 1327 N N . LEU A 1 169 ? 19.574 12.850 -23.429 1.00 72.00 169 LEU A N 1
ATOM 1328 C CA . LEU A 1 169 ? 18.862 11.807 -24.161 1.00 72.00 169 LEU A CA 1
ATOM 1329 C C . LEU A 1 169 ? 17.368 11.941 -23.872 1.00 72.00 169 LEU A C 1
ATOM 1331 O O . LEU A 1 169 ? 16.932 11.790 -22.733 1.00 72.00 169 LEU A O 1
ATOM 1335 N N . TYR A 1 170 ? 16.596 12.280 -24.904 1.00 84.38 170 TYR A N 1
ATOM 1336 C CA . TYR A 1 170 ? 15.140 12.292 -24.824 1.00 84.38 170 TYR A CA 1
ATOM 1337 C C . TYR A 1 170 ? 14.612 10.927 -25.262 1.00 84.38 170 TYR A C 1
ATOM 1339 O O . TYR A 1 170 ? 14.681 10.583 -26.440 1.00 84.38 170 TYR A O 1
ATOM 1347 N N . VAL A 1 171 ? 14.081 10.159 -24.310 1.00 91.94 171 VAL A N 1
ATOM 1348 C CA . VAL A 1 171 ? 13.314 8.939 -24.587 1.00 91.94 171 VAL A CA 1
ATOM 1349 C C . VAL A 1 171 ? 11.845 9.218 -24.252 1.00 91.94 171 VAL A C 1
ATOM 1351 O O . VAL A 1 171 ? 11.560 9.702 -23.149 1.00 91.94 171 VAL A O 1
ATOM 1354 N N . PRO A 1 172 ? 10.897 8.934 -25.164 1.00 93.31 172 PRO A N 1
ATOM 1355 C CA . PRO A 1 172 ? 9.472 8.998 -24.859 1.00 93.31 172 PRO A CA 1
ATOM 1356 C C . PRO A 1 172 ? 9.098 8.074 -23.697 1.00 93.31 172 PRO A C 1
ATOM 1358 O O . PRO A 1 172 ? 9.682 7.005 -23.513 1.00 93.31 172 PRO A O 1
ATOM 1361 N N . ASN A 1 173 ? 8.112 8.479 -22.896 1.00 94.19 173 ASN A N 1
ATOM 1362 C CA . ASN A 1 173 ? 7.604 7.610 -21.839 1.00 94.19 173 ASN A CA 1
ATOM 1363 C C . ASN A 1 173 ? 6.845 6.421 -22.450 1.00 94.19 173 ASN A C 1
ATOM 1365 O O . ASN A 1 173 ? 6.033 6.631 -23.342 1.00 94.19 173 ASN A O 1
ATOM 1369 N N . TRP A 1 174 ? 7.091 5.204 -21.957 1.00 96.25 174 TRP A N 1
ATOM 1370 C CA . TRP A 1 174 ? 6.512 3.963 -22.506 1.00 96.25 174 TRP A CA 1
ATOM 1371 C C . TRP A 1 174 ? 5.928 3.028 -21.435 1.00 96.25 174 TRP A C 1
ATOM 1373 O O . TRP A 1 174 ? 5.436 1.942 -21.733 1.00 96.25 174 TRP A O 1
ATOM 1383 N N . PHE A 1 175 ? 5.963 3.441 -20.171 1.00 96.38 175 PHE A N 1
ATOM 1384 C CA . PHE A 1 175 ? 5.312 2.742 -19.069 1.00 96.38 175 PHE A CA 1
ATOM 1385 C C . PHE A 1 175 ? 4.881 3.737 -17.991 1.00 96.38 175 PHE A C 1
ATOM 1387 O O . PHE A 1 175 ? 5.331 4.888 -17.956 1.00 96.38 175 PHE A O 1
ATOM 1394 N N . THR A 1 176 ? 4.032 3.283 -17.078 1.00 94.81 176 THR A N 1
ATOM 1395 C CA . THR A 1 176 ? 3.702 4.002 -15.843 1.00 94.81 176 THR A CA 1
ATOM 1396 C C . THR A 1 176 ? 4.054 3.155 -14.624 1.00 94.81 176 THR A C 1
ATOM 1398 O O . THR A 1 176 ? 4.311 1.952 -14.724 1.00 94.81 176 THR A O 1
ATOM 1401 N N . THR A 1 177 ? 4.141 3.802 -13.464 1.00 95.12 177 THR A N 1
ATOM 1402 C CA . THR A 1 177 ? 4.519 3.160 -12.200 1.00 95.12 177 THR A CA 1
ATOM 1403 C C . THR A 1 177 ? 3.423 3.354 -11.167 1.00 95.12 177 THR A C 1
ATOM 1405 O O . THR A 1 177 ? 2.966 4.480 -10.974 1.00 95.12 177 THR A O 1
ATOM 1408 N N . ASP A 1 178 ? 3.078 2.295 -10.446 1.00 93.62 178 ASP A N 1
ATOM 1409 C CA . ASP A 1 178 ? 2.135 2.317 -9.328 1.00 93.62 178 ASP A CA 1
ATOM 1410 C C . ASP A 1 178 ? 2.791 1.727 -8.073 1.00 93.62 178 ASP A C 1
ATOM 1412 O O . ASP A 1 178 ? 3.606 0.804 -8.153 1.00 93.62 178 ASP A O 1
ATOM 1416 N N . LEU A 1 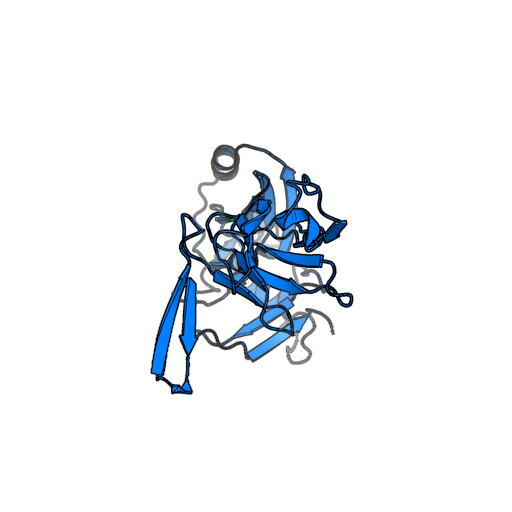179 ? 2.454 2.300 -6.914 1.00 96.19 179 LEU A N 1
ATOM 1417 C CA . LEU A 1 179 ? 3.007 1.935 -5.606 1.00 96.19 179 LEU A CA 1
ATOM 1418 C C . LEU A 1 179 ? 1.921 1.537 -4.595 1.00 96.19 179 LEU A C 1
ATOM 1420 O O . LEU A 1 179 ? 2.201 1.443 -3.402 1.00 96.19 179 LEU A O 1
ATOM 1424 N N . LYS A 1 180 ? 0.671 1.307 -5.026 1.00 93.44 180 LYS A N 1
ATOM 1425 C CA . LYS A 1 180 ? -0.457 1.035 -4.112 1.00 93.44 180 LYS A CA 1
ATOM 1426 C C . LYS A 1 180 ? -0.257 -0.229 -3.283 1.00 93.44 180 LYS A C 1
ATOM 1428 O O . LYS A 1 180 ? -0.806 -0.337 -2.194 1.00 93.44 180 LYS A O 1
ATOM 1433 N N . THR A 1 181 ? 0.525 -1.179 -3.787 1.00 93.44 181 THR A N 1
ATOM 1434 C CA . THR A 1 181 ? 0.863 -2.426 -3.089 1.00 93.44 181 THR A CA 1
ATOM 1435 C C . THR A 1 181 ? 2.040 -2.277 -2.120 1.00 93.44 181 THR A C 1
ATOM 1437 O O . THR A 1 181 ? 2.402 -3.245 -1.458 1.00 93.44 181 THR A O 1
ATOM 1440 N N . GLY A 1 182 ? 2.686 -1.107 -2.065 1.00 94.31 182 GLY A N 1
ATOM 1441 C CA . GLY A 1 182 ? 3.977 -0.917 -1.399 1.00 94.31 182 GLY A CA 1
ATOM 1442 C C . GLY A 1 182 ? 5.166 -1.501 -2.175 1.00 94.31 182 GLY A C 1
ATOM 1443 O O . GLY A 1 182 ? 6.308 -1.337 -1.751 1.00 94.31 182 GLY A O 1
ATOM 1444 N N . MET A 1 183 ? 4.924 -2.139 -3.322 1.00 95.00 183 MET A N 1
ATOM 1445 C CA . MET A 1 183 ? 5.946 -2.635 -4.240 1.00 95.00 183 MET A CA 1
ATOM 1446 C C . MET A 1 183 ? 5.890 -1.863 -5.556 1.00 95.00 183 MET A C 1
ATOM 1448 O O . MET A 1 183 ? 4.833 -1.384 -5.969 1.00 95.00 183 MET A O 1
ATOM 1452 N N . LEU A 1 184 ? 7.031 -1.775 -6.240 1.00 96.56 184 LEU A N 1
ATOM 1453 C CA . LEU A 1 184 ? 7.104 -1.168 -7.563 1.00 96.56 184 LEU A CA 1
ATOM 1454 C C . LEU A 1 184 ? 6.332 -2.020 -8.581 1.00 96.56 184 LEU A C 1
ATOM 1456 O O . LEU A 1 184 ? 6.751 -3.128 -8.909 1.00 96.56 184 LEU A O 1
ATOM 1460 N N . THR A 1 185 ? 5.224 -1.483 -9.090 1.00 96.19 185 THR A N 1
ATOM 1461 C CA . THR A 1 185 ? 4.416 -2.103 -10.148 1.00 96.19 185 THR A CA 1
ATOM 1462 C C . THR A 1 185 ? 4.584 -1.306 -11.436 1.00 96.19 185 THR A C 1
ATOM 1464 O O . THR A 1 185 ? 4.444 -0.083 -11.425 1.00 96.19 185 THR A O 1
ATOM 1467 N N . ILE A 1 186 ? 4.911 -1.986 -12.536 1.00 96.19 186 ILE A N 1
ATOM 1468 C CA . ILE A 1 186 ? 5.092 -1.374 -13.857 1.00 96.19 186 ILE A CA 1
ATOM 1469 C C . ILE A 1 186 ? 3.889 -1.719 -14.727 1.00 96.19 186 ILE A C 1
ATOM 1471 O O . ILE A 1 186 ? 3.552 -2.893 -14.873 1.00 96.19 186 ILE A O 1
ATOM 1475 N N . HIS A 1 187 ? 3.272 -0.704 -15.324 1.00 94.56 187 HIS A N 1
ATOM 1476 C CA . HIS A 1 187 ? 2.157 -0.867 -16.248 1.00 94.56 187 HIS A CA 1
ATOM 1477 C C . HIS A 1 187 ? 2.594 -0.516 -17.670 1.00 94.56 187 HIS A C 1
ATOM 1479 O O . HIS A 1 187 ? 3.181 0.541 -17.910 1.00 94.56 187 HIS A O 1
ATOM 1485 N N . LEU A 1 188 ? 2.292 -1.410 -18.611 1.00 94.25 188 LEU A N 1
ATOM 1486 C CA . LEU A 1 188 ? 2.533 -1.227 -20.041 1.00 94.25 188 LEU A CA 1
ATOM 1487 C C . LEU A 1 188 ? 1.190 -0.986 -20.737 1.00 94.25 188 LEU A C 1
ATOM 1489 O O . LEU A 1 188 ? 0.265 -1.771 -20.544 1.00 94.25 188 LEU A O 1
ATOM 1493 N N . GLY A 1 189 ? 1.086 0.073 -21.546 1.00 83.38 189 GLY A N 1
ATOM 1494 C CA . GLY A 1 189 ? -0.122 0.351 -22.336 1.00 83.38 189 GLY A CA 1
ATOM 1495 C C . GLY A 1 189 ? -1.333 0.806 -21.514 1.00 83.38 189 GLY A C 1
ATOM 1496 O O . GLY A 1 189 ? -2.465 0.482 -21.865 1.00 83.38 189 GLY A O 1
ATOM 1497 N N . GLN A 1 190 ? -1.101 1.511 -20.403 1.00 78.56 190 GLN A N 1
ATOM 1498 C CA . GLN A 1 190 ? -2.160 2.117 -19.596 1.00 78.56 190 GLN A CA 1
ATOM 1499 C C . GLN A 1 190 ? -2.307 3.609 -19.931 1.00 78.56 190 GLN A C 1
ATOM 1501 O O . GLN A 1 190 ? -1.309 4.307 -20.120 1.00 78.56 190 GLN A O 1
ATOM 1506 N N . ASP A 1 191 ? -3.552 4.092 -19.949 1.00 81.00 191 ASP A N 1
ATOM 1507 C CA . ASP A 1 191 ? -3.923 5.475 -20.271 1.00 81.00 191 ASP A CA 1
ATOM 1508 C C . ASP A 1 191 ? -3.424 5.901 -21.669 1.00 81.00 191 ASP A C 1
ATOM 1510 O O . ASP A 1 191 ? -3.597 5.168 -22.641 1.00 81.00 191 ASP A O 1
ATOM 1514 N N . GLU A 1 192 ? -2.816 7.084 -21.789 1.00 80.50 192 GLU A N 1
ATOM 1515 C CA . GLU A 1 192 ? -2.270 7.623 -23.045 1.00 80.50 192 GLU A CA 1
ATOM 1516 C C . GLU A 1 192 ? -0.818 7.175 -23.314 1.00 80.50 192 GLU A C 1
ATOM 1518 O O . GLU A 1 192 ? -0.181 7.643 -24.259 1.00 80.50 192 GLU A O 1
ATOM 1523 N N . VAL A 1 193 ? -0.253 6.293 -22.478 1.00 87.75 193 VAL A N 1
ATOM 1524 C CA . VAL A 1 193 ? 1.149 5.874 -22.597 1.00 87.75 193 VAL A CA 1
ATOM 1525 C C . VAL A 1 193 ? 1.280 4.698 -23.559 1.00 87.75 193 VAL A C 1
ATOM 1527 O O . VAL A 1 193 ? 0.989 3.550 -23.220 1.00 87.75 193 VAL A O 1
ATOM 1530 N N . ASP A 1 194 ? 1.792 4.986 -24.752 1.00 91.06 194 ASP A N 1
ATOM 1531 C CA . ASP A 1 194 ? 2.124 3.971 -25.748 1.00 91.06 194 ASP A CA 1
ATOM 1532 C C . ASP A 1 194 ? 3.378 3.180 -25.341 1.00 91.06 194 ASP A C 1
ATOM 1534 O O . ASP A 1 194 ? 4.491 3.711 -25.265 1.00 91.06 194 ASP A O 1
ATOM 1538 N N . CYS A 1 195 ? 3.207 1.873 -25.120 1.00 94.12 195 CYS A N 1
ATOM 1539 C CA . CYS A 1 195 ? 4.303 0.985 -24.745 1.00 94.12 195 CYS A CA 1
ATOM 1540 C C . CYS A 1 195 ? 5.387 0.854 -25.825 1.00 94.12 195 CYS A C 1
ATOM 1542 O O . CYS A 1 195 ? 6.524 0.514 -25.504 1.00 94.12 195 CYS A O 1
ATOM 1544 N N . PHE A 1 196 ? 5.085 1.185 -27.082 1.00 95.31 196 PHE A N 1
ATOM 1545 C CA . PHE A 1 196 ? 6.023 1.110 -28.199 1.00 95.31 196 PHE A CA 1
ATOM 1546 C C . PHE A 1 196 ? 6.633 2.469 -28.579 1.00 95.31 196 PHE A C 1
ATOM 1548 O O . PHE A 1 196 ? 7.319 2.563 -29.597 1.00 95.31 196 PHE A O 1
ATOM 1555 N N . ALA A 1 197 ? 6.476 3.513 -27.762 1.00 94.81 197 ALA A N 1
ATOM 1556 C CA . ALA A 1 197 ? 7.002 4.842 -28.082 1.00 94.81 197 ALA A CA 1
ATOM 1557 C C . ALA A 1 197 ? 8.539 4.960 -27.966 1.00 94.81 197 ALA A C 1
ATOM 1559 O O . ALA A 1 197 ? 9.160 5.787 -28.637 1.00 94.81 197 ALA A O 1
ATOM 1560 N N . ALA A 1 198 ? 9.178 4.152 -27.114 1.00 95.25 198 ALA A N 1
ATOM 1561 C CA . ALA A 1 198 ? 10.595 4.297 -26.775 1.00 95.25 198 ALA A CA 1
ATOM 1562 C C . ALA A 1 198 ? 11.532 3.543 -27.734 1.00 95.25 198 ALA A C 1
ATOM 1564 O O . ALA A 1 198 ? 11.857 2.373 -27.517 1.00 95.25 198 ALA A O 1
ATOM 1565 N N . TRP A 1 199 ? 12.003 4.249 -28.766 1.00 94.44 199 TRP A N 1
ATOM 1566 C CA . TRP A 1 199 ? 13.039 3.786 -29.694 1.00 94.44 199 TRP A CA 1
ATOM 1567 C C . TRP A 1 199 ? 14.408 4.365 -29.340 1.00 94.44 199 TRP A C 1
ATOM 1569 O O . TRP A 1 199 ? 14.572 5.582 -29.270 1.00 94.44 199 TRP A O 1
ATOM 1579 N N . VAL A 1 200 ? 15.397 3.495 -29.150 1.00 92.56 200 VAL A N 1
ATOM 1580 C CA . VAL A 1 200 ? 16.750 3.854 -28.696 1.00 92.56 200 VAL A CA 1
ATOM 1581 C C . VAL A 1 200 ? 17.782 3.070 -29.511 1.00 92.56 200 VAL A C 1
ATOM 1583 O O . VAL A 1 200 ? 17.470 1.997 -30.023 1.00 92.56 200 VAL A O 1
ATOM 1586 N N . SER A 1 201 ? 19.000 3.593 -29.678 1.00 91.38 201 SER A N 1
ATOM 1587 C CA . SER A 1 201 ? 20.077 2.828 -30.320 1.00 91.38 201 SER A CA 1
ATOM 1588 C C . SER A 1 201 ? 20.413 1.574 -29.497 1.00 91.38 201 SER A C 1
ATOM 1590 O O . SER A 1 201 ? 20.339 1.589 -28.265 1.00 91.38 201 SER A O 1
ATOM 1592 N N . ALA A 1 202 ? 20.795 0.477 -30.153 1.00 89.00 202 ALA A N 1
ATOM 1593 C CA . ALA A 1 202 ? 21.198 -0.756 -29.477 1.00 89.00 202 ALA A CA 1
ATOM 1594 C C . ALA A 1 202 ? 22.371 -0.506 -28.512 1.00 89.00 202 ALA A C 1
ATOM 1596 O O . ALA A 1 202 ? 22.368 -1.002 -27.385 1.00 89.00 202 ALA A O 1
ATOM 1597 N N . LYS A 1 203 ? 23.315 0.358 -28.912 1.00 88.06 203 LYS A N 1
ATOM 1598 C CA . LYS A 1 203 ? 24.449 0.784 -28.086 1.00 88.06 203 LYS A CA 1
ATOM 1599 C C . LYS A 1 203 ? 24.006 1.471 -26.791 1.00 88.06 203 LYS A C 1
ATOM 1601 O O . LYS A 1 203 ? 24.460 1.079 -25.719 1.00 88.06 203 LYS A O 1
ATOM 1606 N N . ASP A 1 204 ? 23.109 2.454 -26.867 1.00 87.50 204 ASP A N 1
ATOM 1607 C CA . ASP A 1 204 ? 22.623 3.178 -25.680 1.00 87.50 204 ASP A CA 1
ATOM 1608 C C . ASP A 1 204 ? 21.731 2.290 -24.796 1.00 87.50 204 ASP A C 1
ATOM 1610 O O . ASP A 1 204 ? 21.695 2.442 -23.574 1.00 87.50 204 ASP A O 1
ATOM 1614 N N . ALA A 1 205 ? 21.053 1.309 -25.399 1.00 87.50 205 ALA A N 1
ATOM 1615 C CA . ALA A 1 205 ? 20.328 0.260 -24.691 1.00 87.50 205 ALA A CA 1
ATOM 1616 C C . ALA A 1 205 ? 21.257 -0.783 -24.029 1.00 87.50 205 ALA A C 1
ATOM 1618 O O . ALA A 1 205 ? 20.775 -1.641 -23.284 1.00 87.50 205 ALA A O 1
ATOM 1619 N N . GLY A 1 206 ? 22.573 -0.736 -24.264 1.00 87.12 206 GLY A N 1
ATOM 1620 C CA . GLY A 1 206 ? 23.519 -1.741 -23.774 1.00 87.12 206 GLY A CA 1
ATOM 1621 C C . GLY A 1 206 ? 23.234 -3.138 -24.334 1.00 87.12 206 GLY A C 1
ATOM 1622 O O . GLY A 1 206 ? 23.309 -4.123 -23.596 1.00 87.12 206 GLY A O 1
ATOM 1623 N N . ILE A 1 207 ? 22.824 -3.203 -25.602 1.00 86.31 207 ILE A N 1
ATOM 1624 C CA . ILE A 1 207 ? 22.548 -4.425 -26.353 1.00 86.31 207 ILE A CA 1
ATOM 1625 C C . ILE A 1 207 ? 23.618 -4.580 -27.432 1.00 86.31 207 ILE A C 1
ATOM 1627 O O . ILE A 1 207 ? 23.782 -3.707 -28.283 1.00 86.31 207 ILE A O 1
ATOM 1631 N N . ASP A 1 208 ? 24.303 -5.722 -27.423 1.00 83.44 208 ASP A N 1
ATOM 1632 C CA . ASP A 1 208 ? 25.294 -6.042 -28.446 1.00 83.44 208 ASP A CA 1
ATOM 1633 C C . ASP A 1 208 ? 24.601 -6.322 -29.785 1.00 83.44 208 ASP A C 1
ATOM 1635 O O . ASP A 1 208 ? 23.840 -7.285 -29.929 1.00 83.44 208 ASP A O 1
ATOM 1639 N N . HIS A 1 209 ? 24.877 -5.475 -30.774 1.00 84.31 209 HIS A N 1
ATOM 1640 C CA . HIS A 1 209 ? 24.395 -5.612 -32.143 1.00 84.31 209 HIS A CA 1
ATOM 1641 C C . HIS A 1 209 ? 25.534 -5.285 -33.128 1.00 84.31 209 HIS A C 1
ATOM 1643 O O . HIS A 1 209 ? 26.312 -4.370 -32.845 1.00 84.31 209 HIS A O 1
ATOM 1649 N N . PRO A 1 210 ? 25.664 -5.999 -34.269 1.00 83.06 210 PRO A N 1
ATOM 1650 C CA . PRO A 1 210 ? 26.727 -5.737 -35.248 1.00 83.06 210 PRO A CA 1
ATOM 1651 C C . PRO A 1 210 ? 26.705 -4.305 -35.792 1.00 83.06 210 PRO A C 1
ATOM 1653 O O . PRO A 1 210 ? 27.750 -3.716 -36.054 1.00 83.06 210 PRO A O 1
ATOM 1656 N N . GLU A 1 211 ? 25.505 -3.746 -35.936 1.00 85.00 211 GLU A N 1
ATOM 1657 C CA . GLU A 1 211 ? 25.283 -2.370 -36.373 1.00 85.00 211 GLU A CA 1
ATOM 1658 C C . GLU A 1 211 ? 24.976 -1.473 -35.162 1.00 85.00 211 GLU A C 1
ATOM 1660 O O . GLU A 1 211 ? 23.942 -1.678 -34.517 1.00 85.00 211 GLU A O 1
ATOM 1665 N N . PRO A 1 212 ? 25.828 -0.479 -34.845 1.00 72.44 212 PRO A N 1
ATOM 1666 C CA . PRO A 1 212 ? 25.689 0.342 -33.639 1.00 72.44 212 PRO A CA 1
ATOM 1667 C C . PRO A 1 212 ? 24.488 1.298 -33.682 1.00 72.44 212 PRO A C 1
ATOM 1669 O O . PRO A 1 212 ? 23.913 1.598 -32.636 1.00 72.44 212 PRO A O 1
ATOM 1672 N N . ASP A 1 213 ? 24.086 1.737 -34.878 1.00 83.94 213 ASP A N 1
ATOM 1673 C CA . ASP A 1 213 ? 22.953 2.649 -35.089 1.00 83.94 213 ASP A CA 1
ATOM 1674 C C . ASP A 1 213 ? 21.608 1.917 -35.219 1.00 83.94 213 ASP A C 1
ATOM 1676 O O . ASP A 1 213 ? 20.561 2.552 -35.388 1.00 83.94 213 ASP A O 1
ATOM 1680 N N . HIS A 1 214 ? 21.614 0.582 -35.119 1.00 89.81 214 HIS A N 1
ATOM 1681 C CA . HIS A 1 214 ? 20.391 -0.208 -35.114 1.00 89.81 214 HIS A CA 1
ATOM 1682 C C . HIS A 1 214 ? 19.498 0.230 -33.952 1.00 89.81 214 HIS A C 1
ATOM 1684 O O . HIS A 1 214 ? 19.939 0.303 -32.802 1.00 89.81 214 HIS A O 1
ATOM 1690 N N . LYS A 1 215 ? 18.233 0.537 -34.245 1.00 91.81 215 LYS A N 1
ATOM 1691 C CA . LYS A 1 215 ? 17.280 1.004 -33.237 1.00 91.81 215 LYS A CA 1
ATOM 1692 C C . LYS A 1 215 ? 16.469 -0.156 -32.692 1.00 91.81 215 LYS A C 1
ATOM 1694 O O . LYS A 1 215 ? 15.846 -0.898 -33.441 1.00 91.81 215 LYS A O 1
ATOM 1699 N N . VAL A 1 216 ? 16.412 -0.237 -31.373 1.00 92.44 216 VAL A N 1
ATOM 1700 C CA . VAL A 1 216 ? 15.591 -1.189 -30.632 1.00 92.44 216 VAL A CA 1
ATOM 1701 C C . VAL A 1 216 ? 14.443 -0.468 -29.934 1.00 92.44 216 VAL A C 1
ATOM 1703 O O . VAL A 1 216 ? 14.523 0.727 -29.641 1.00 92.44 216 VAL A O 1
ATOM 1706 N N . ASN A 1 217 ? 13.374 -1.203 -29.645 1.00 94.25 217 ASN A N 1
ATOM 1707 C CA . ASN A 1 217 ? 12.206 -0.684 -28.945 1.00 94.25 217 ASN A CA 1
ATOM 1708 C C . ASN A 1 217 ? 12.090 -1.303 -27.546 1.00 94.25 217 ASN A C 1
ATOM 1710 O O . ASN A 1 217 ? 11.994 -2.526 -27.425 1.00 94.25 217 ASN A O 1
ATOM 1714 N N . TYR A 1 218 ? 12.085 -0.483 -26.491 1.00 95.12 218 TYR A N 1
ATOM 1715 C CA . TYR A 1 218 ? 12.076 -0.987 -25.110 1.00 95.12 218 TYR A CA 1
ATOM 1716 C C . TYR A 1 218 ? 10.827 -1.804 -24.765 1.00 95.12 218 TYR A C 1
ATOM 1718 O O . TYR A 1 218 ? 10.962 -2.884 -24.189 1.00 95.12 218 TYR A O 1
ATOM 1726 N N . GLY A 1 219 ? 9.634 -1.347 -25.156 1.00 94.88 219 GLY A N 1
ATOM 1727 C CA . GLY A 1 219 ? 8.394 -2.081 -24.895 1.00 94.88 219 GLY A CA 1
ATOM 1728 C C . GLY A 1 219 ? 8.356 -3.432 -25.593 1.00 94.88 219 GLY A C 1
ATOM 1729 O O . GLY A 1 219 ? 8.058 -4.441 -24.956 1.00 94.88 219 GLY A O 1
ATOM 1730 N N . LYS A 1 220 ? 8.747 -3.476 -26.875 1.00 93.00 220 LYS A N 1
ATOM 1731 C CA . LYS A 1 220 ? 8.875 -4.727 -27.638 1.00 93.00 220 LYS A CA 1
ATOM 1732 C C . LYS A 1 220 ? 9.828 -5.692 -26.933 1.00 93.00 220 LYS A C 1
ATOM 1734 O O . LYS A 1 220 ? 9.459 -6.836 -26.686 1.00 93.00 220 LYS A O 1
ATOM 1739 N N . LEU A 1 221 ? 11.025 -5.231 -26.572 1.00 92.88 221 LEU A N 1
ATOM 1740 C CA . LEU A 1 221 ? 12.030 -6.056 -25.900 1.00 92.88 221 LEU A CA 1
ATOM 1741 C C . LEU A 1 221 ? 11.526 -6.629 -24.568 1.00 92.88 221 LEU A C 1
ATOM 1743 O O . LEU A 1 221 ? 11.682 -7.825 -24.325 1.00 92.88 221 LEU A O 1
ATOM 1747 N N . LEU A 1 222 ? 10.901 -5.798 -23.727 1.00 94.69 222 LEU A N 1
ATOM 1748 C CA . LEU A 1 222 ? 10.355 -6.254 -22.449 1.00 94.69 222 LEU A CA 1
ATOM 1749 C C . LEU A 1 222 ? 9.228 -7.271 -22.656 1.00 94.69 222 LEU A C 1
ATOM 1751 O O . LEU A 1 222 ? 9.233 -8.311 -22.006 1.00 94.69 222 LEU A O 1
ATOM 1755 N N . LEU A 1 223 ? 8.292 -7.019 -23.577 1.00 92.75 223 LEU A N 1
ATOM 1756 C CA . LEU A 1 223 ? 7.204 -7.956 -23.874 1.00 92.75 223 LEU A CA 1
ATOM 1757 C C . LEU A 1 223 ? 7.738 -9.304 -24.377 1.00 92.75 223 LEU A C 1
ATOM 1759 O O . LEU A 1 223 ? 7.292 -10.343 -23.898 1.00 92.75 223 LEU A O 1
ATOM 1763 N N . HIS A 1 224 ? 8.734 -9.312 -25.266 1.00 90.06 224 HIS A N 1
ATOM 1764 C CA . HIS A 1 224 ? 9.372 -10.561 -25.693 1.00 90.06 224 HIS A CA 1
ATOM 1765 C C . HIS A 1 224 ? 9.989 -11.329 -24.518 1.00 90.06 224 HIS A C 1
ATOM 1767 O O . HIS A 1 224 ? 9.817 -12.543 -24.441 1.00 90.06 224 HIS A O 1
ATOM 1773 N N . ALA A 1 225 ? 10.656 -10.644 -23.584 1.00 91.56 225 ALA A N 1
ATOM 1774 C CA . ALA A 1 225 ? 11.229 -11.289 -22.405 1.00 91.56 225 ALA A CA 1
ATOM 1775 C C . ALA A 1 225 ? 10.149 -11.808 -21.433 1.00 91.56 225 ALA A C 1
ATOM 1777 O O . ALA A 1 225 ? 10.265 -12.918 -20.918 1.00 91.56 225 ALA A O 1
ATOM 1778 N N . LEU A 1 226 ? 9.068 -11.049 -21.210 1.00 92.31 226 LEU A N 1
ATOM 1779 C CA . LEU A 1 226 ? 7.948 -11.450 -20.345 1.00 92.31 226 LEU A CA 1
ATOM 1780 C C . LEU A 1 226 ? 7.218 -12.699 -20.867 1.00 92.31 226 LEU A C 1
ATOM 1782 O O . LEU A 1 226 ? 6.736 -13.506 -20.073 1.00 92.31 226 LEU A O 1
ATOM 1786 N N . PHE A 1 227 ? 7.140 -12.864 -22.190 1.00 90.25 227 PHE A N 1
ATOM 1787 C CA . PHE A 1 227 ? 6.465 -13.986 -22.846 1.00 90.25 227 PHE A CA 1
ATOM 1788 C C . PHE A 1 227 ? 7.429 -15.038 -23.418 1.00 90.25 227 PHE A C 1
ATOM 1790 O O . PHE A 1 227 ? 6.993 -15.907 -24.169 1.00 90.25 227 PHE A O 1
ATOM 1797 N N . GLU A 1 228 ? 8.710 -15.032 -23.030 1.00 85.62 228 GLU A N 1
ATOM 1798 C CA . GLU A 1 228 ? 9.747 -15.945 -23.547 1.00 85.62 228 GLU A CA 1
ATOM 1799 C C . GLU A 1 228 ? 9.338 -17.430 -23.492 1.00 85.62 228 GLU A C 1
ATOM 1801 O O . GLU A 1 228 ? 9.702 -18.229 -24.353 1.00 85.62 228 GLU A O 1
ATOM 1806 N N . HIS A 1 229 ? 8.581 -17.827 -22.468 1.00 84.31 229 HIS A N 1
ATOM 1807 C CA . HIS A 1 229 ? 8.161 -19.216 -22.259 1.00 84.31 229 HIS A CA 1
ATOM 1808 C C . HIS A 1 229 ? 6.757 -19.532 -22.799 1.00 84.31 229 HIS A C 1
ATOM 1810 O O . HIS A 1 229 ? 6.268 -20.654 -22.639 1.00 84.31 229 HIS A O 1
ATOM 1816 N N . TYR A 1 230 ? 6.100 -18.573 -23.456 1.00 83.25 230 TYR A N 1
ATOM 1817 C CA . TYR A 1 230 ? 4.767 -18.762 -24.010 1.00 83.25 230 TYR A CA 1
ATOM 1818 C C . TYR A 1 230 ? 4.822 -19.565 -25.315 1.00 83.25 230 TYR A C 1
ATOM 1820 O O . TYR A 1 230 ? 5.303 -19.099 -26.344 1.00 83.25 230 TYR A O 1
ATOM 1828 N N . ARG A 1 231 ? 4.272 -20.785 -25.291 1.00 69.31 231 ARG A N 1
ATOM 1829 C CA . ARG A 1 231 ? 4.349 -21.753 -26.406 1.00 69.31 231 ARG A CA 1
ATOM 1830 C C . ARG A 1 231 ? 3.648 -21.315 -27.698 1.00 69.31 231 ARG A C 1
ATOM 1832 O O . ARG A 1 231 ? 3.852 -21.951 -28.725 1.00 69.31 231 ARG A O 1
ATOM 1839 N N . GLY A 1 232 ? 2.797 -20.290 -27.645 1.00 68.75 232 GLY A N 1
ATOM 1840 C CA . GLY A 1 232 ? 2.069 -19.785 -28.811 1.00 68.75 232 GLY A CA 1
ATOM 1841 C C . GLY A 1 232 ? 2.870 -18.821 -29.691 1.00 68.75 232 GLY A C 1
ATOM 1842 O O . GLY A 1 232 ? 2.412 -18.495 -30.781 1.00 68.75 232 GLY A O 1
ATOM 1843 N N . LEU A 1 233 ? 4.045 -18.363 -29.246 1.00 66.12 233 LEU A N 1
ATOM 1844 C CA . LEU A 1 233 ? 4.918 -17.522 -30.062 1.00 66.12 233 LEU A CA 1
ATOM 1845 C C . LEU A 1 233 ? 5.725 -18.411 -31.013 1.00 66.12 233 LEU A C 1
ATOM 1847 O O . LEU A 1 233 ? 6.552 -19.210 -30.573 1.00 66.12 233 LEU A O 1
ATOM 1851 N N . GLN A 1 234 ? 5.488 -18.281 -32.321 1.00 61.81 234 GLN A N 1
ATOM 1852 C CA . GLN A 1 234 ? 6.432 -18.817 -33.299 1.00 61.81 234 GLN A CA 1
ATOM 1853 C C . GLN A 1 234 ? 7.713 -17.973 -33.244 1.00 61.81 234 GLN A C 1
ATOM 1855 O O . GLN A 1 234 ? 7.610 -16.746 -33.187 1.00 61.81 234 GLN A O 1
ATOM 1860 N N . PRO A 1 235 ? 8.904 -18.594 -33.228 1.00 57.94 235 PRO A N 1
ATOM 1861 C CA . PRO A 1 235 ? 10.153 -17.852 -33.239 1.00 57.94 235 PRO A CA 1
ATOM 1862 C C . PRO A 1 235 ? 10.261 -17.105 -34.568 1.00 57.94 235 PRO A C 1
ATOM 1864 O O . PRO A 1 235 ? 10.476 -17.709 -35.617 1.00 57.94 235 PRO A O 1
ATOM 1867 N N . ASP A 1 236 ? 10.081 -15.790 -34.519 1.00 58.97 236 ASP A N 1
ATOM 1868 C CA . ASP A 1 236 ? 10.393 -14.917 -35.642 1.00 58.97 236 ASP A CA 1
ATOM 1869 C C . ASP A 1 236 ? 11.921 -14.868 -35.799 1.00 58.97 236 ASP A C 1
ATOM 1871 O O . ASP A 1 236 ? 12.641 -14.847 -34.794 1.00 58.97 236 ASP A O 1
ATOM 1875 N N . GLN A 1 237 ? 12.443 -14.864 -37.027 1.00 51.75 237 GLN A N 1
ATOM 1876 C CA . GLN A 1 237 ? 13.896 -14.917 -37.265 1.00 51.75 237 GLN A CA 1
ATOM 1877 C C . GLN A 1 237 ? 14.631 -13.687 -36.694 1.00 51.75 237 GLN A C 1
ATOM 1879 O O . GLN A 1 237 ? 15.815 -13.777 -36.374 1.00 51.75 237 GLN A O 1
ATOM 1884 N N . GLU A 1 238 ? 13.918 -12.576 -36.477 1.00 54.06 238 GLU A N 1
ATOM 1885 C CA . GLU A 1 238 ? 14.419 -11.355 -35.826 1.00 54.06 238 GLU A CA 1
ATOM 1886 C C . GLU A 1 238 ? 14.223 -11.327 -34.295 1.00 54.06 238 GLU A C 1
ATOM 1888 O O . GLU A 1 238 ? 14.709 -10.421 -33.618 1.00 54.06 238 GLU A O 1
ATOM 1893 N N . SER A 1 239 ? 13.537 -12.310 -33.703 1.00 60.53 239 SER A N 1
ATOM 1894 C CA . SER A 1 239 ? 13.190 -12.325 -32.271 1.00 60.53 239 SER A CA 1
ATOM 1895 C C . SER A 1 239 ? 14.291 -12.918 -31.384 1.00 60.53 239 SER A C 1
ATOM 1897 O O . SER A 1 239 ? 14.062 -13.797 -30.552 1.00 60.53 239 SER A O 1
ATOM 1899 N N . ARG A 1 240 ? 15.529 -12.437 -31.540 1.00 67.06 240 ARG A N 1
ATOM 1900 C CA . ARG A 1 240 ? 16.610 -12.824 -30.628 1.00 67.06 240 ARG A CA 1
ATOM 1901 C C . ARG A 1 240 ? 16.333 -12.242 -29.239 1.00 67.06 240 ARG A C 1
ATOM 1903 O O . ARG A 1 240 ? 16.241 -11.031 -29.068 1.00 67.06 240 ARG A O 1
ATOM 1910 N N . LEU A 1 241 ? 16.243 -13.100 -28.225 1.00 71.44 241 LEU A N 1
ATOM 1911 C CA . LEU A 1 241 ? 16.207 -12.655 -26.831 1.00 71.44 241 LEU A CA 1
ATOM 1912 C C . LEU A 1 241 ? 17.541 -11.996 -26.474 1.00 71.44 241 LEU A C 1
ATOM 1914 O O . LEU A 1 241 ? 18.593 -12.636 -26.497 1.00 71.44 241 LEU A O 1
ATOM 1918 N N . HIS A 1 242 ? 17.489 -10.704 -26.155 1.00 81.38 242 HIS A N 1
ATOM 1919 C CA . HIS A 1 242 ? 18.662 -9.920 -25.759 1.00 81.38 242 HIS A CA 1
ATOM 1920 C C . HIS A 1 242 ? 18.947 -10.007 -24.254 1.00 81.38 242 HIS A C 1
ATOM 1922 O O . HIS A 1 242 ? 20.080 -9.823 -23.818 1.00 81.38 242 HIS A O 1
ATOM 1928 N N . PHE A 1 243 ? 17.918 -10.280 -23.456 1.00 87.56 243 PHE A N 1
ATOM 1929 C CA . PHE A 1 243 ? 18.001 -10.506 -22.019 1.00 87.56 243 PHE A CA 1
ATOM 1930 C C . PHE A 1 243 ? 16.807 -11.353 -21.577 1.00 87.56 243 PHE A C 1
ATOM 1932 O O . PHE A 1 243 ? 15.828 -11.493 -22.311 1.00 87.56 243 PHE A O 1
ATOM 1939 N N . THR A 1 244 ? 16.889 -11.879 -20.361 1.00 89.12 244 THR A N 1
ATOM 1940 C CA . THR A 1 244 ? 15.795 -12.596 -19.708 1.00 89.12 244 THR A CA 1
ATOM 1941 C C . THR A 1 244 ? 15.357 -11.838 -18.463 1.00 89.12 244 THR A C 1
ATOM 1943 O O . THR A 1 244 ? 16.135 -11.097 -17.854 1.00 89.12 244 THR A O 1
ATOM 1946 N N . VAL A 1 245 ? 14.093 -12.011 -18.093 1.00 92.69 245 VAL A N 1
ATOM 1947 C CA . VAL A 1 245 ? 13.519 -11.458 -16.863 1.00 92.69 245 VAL A CA 1
ATOM 1948 C C . VAL A 1 245 ? 13.422 -12.554 -15.796 1.00 92.69 245 VAL A C 1
ATOM 1950 O O . VAL A 1 245 ? 13.213 -13.726 -16.126 1.00 92.69 245 VAL A O 1
ATOM 1953 N N . PRO A 1 246 ? 13.578 -12.225 -14.502 1.00 94.06 246 PRO A N 1
ATOM 1954 C CA . PRO A 1 246 ? 13.452 -13.213 -13.439 1.00 94.06 246 PRO A CA 1
ATOM 1955 C C . PRO A 1 246 ? 12.101 -13.946 -13.435 1.00 94.06 246 PRO A C 1
ATOM 1957 O O . PRO A 1 246 ? 11.032 -13.342 -13.416 1.00 94.06 246 PRO A O 1
ATOM 1960 N N . LYS A 1 247 ? 12.149 -15.279 -13.354 1.00 91.75 247 LYS A N 1
ATOM 1961 C CA . LYS A 1 247 ? 10.968 -16.161 -13.461 1.00 91.75 247 LYS A CA 1
ATOM 1962 C C . LYS A 1 247 ? 9.923 -15.980 -12.357 1.00 91.75 247 LYS A C 1
ATOM 1964 O O . LYS A 1 247 ? 8.764 -16.331 -12.544 1.00 91.75 247 LYS A O 1
ATOM 1969 N N . TYR A 1 248 ? 10.327 -15.459 -11.199 1.00 91.75 248 TYR A N 1
ATOM 1970 C CA . TYR A 1 248 ? 9.432 -15.213 -10.065 1.00 91.75 248 TYR A CA 1
ATOM 1971 C C . TYR A 1 248 ? 8.589 -13.940 -10.224 1.00 91.75 248 TYR A C 1
ATOM 1973 O O . TYR A 1 248 ? 7.760 -13.652 -9.361 1.00 91.75 248 TYR A O 1
ATOM 1981 N N . ILE A 1 249 ? 8.803 -13.157 -11.284 1.00 93.38 249 ILE A N 1
ATOM 1982 C CA . ILE A 1 249 ? 8.036 -11.937 -11.516 1.00 93.38 249 ILE A CA 1
ATOM 1983 C C . ILE A 1 249 ? 6.593 -12.311 -11.872 1.00 93.38 249 ILE A C 1
ATOM 1985 O O . ILE A 1 249 ? 6.372 -13.142 -12.756 1.00 93.38 249 ILE A O 1
ATOM 1989 N N . PRO A 1 250 ? 5.596 -11.714 -11.200 1.00 94.94 250 PRO A N 1
ATOM 1990 C CA . PRO A 1 250 ? 4.206 -11.868 -11.583 1.00 94.94 250 PRO A CA 1
ATOM 1991 C C . PRO A 1 250 ? 3.882 -10.983 -12.792 1.00 94.94 250 PRO A C 1
ATOM 1993 O O . PRO A 1 250 ? 4.034 -9.766 -12.743 1.00 94.94 250 PRO A O 1
ATOM 1996 N N . LEU A 1 251 ? 3.366 -11.600 -13.850 1.00 95.19 251 LEU A N 1
ATOM 1997 C CA . LEU A 1 251 ? 2.734 -10.936 -14.980 1.00 95.19 251 LEU A CA 1
ATOM 1998 C C . LEU A 1 251 ? 1.222 -10.870 -14.739 1.00 95.19 251 LEU A C 1
ATOM 2000 O O . LEU A 1 251 ? 0.576 -11.888 -14.471 1.00 95.19 251 LEU A O 1
ATOM 2004 N N . ILE A 1 252 ? 0.658 -9.668 -14.832 1.00 94.88 252 ILE A N 1
ATOM 2005 C CA . ILE A 1 252 ? -0.771 -9.414 -14.640 1.00 94.88 252 ILE A CA 1
ATOM 2006 C C . ILE A 1 252 ? -1.337 -8.845 -15.937 1.00 94.88 252 ILE A C 1
ATOM 2008 O O . ILE A 1 252 ? -0.836 -7.850 -16.450 1.00 94.88 252 ILE A O 1
ATOM 2012 N N . LEU A 1 253 ? -2.389 -9.479 -16.447 1.00 93.62 2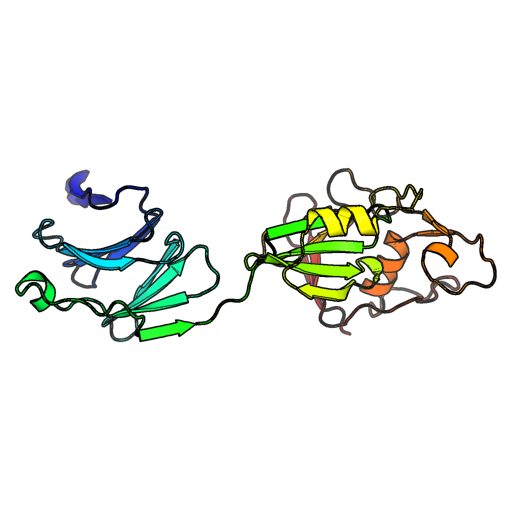53 LEU A N 1
ATOM 2013 C CA . LEU A 1 253 ? -3.170 -8.996 -17.580 1.00 93.62 253 LEU A CA 1
ATOM 2014 C C . LEU A 1 253 ? -4.495 -8.463 -17.047 1.00 93.62 253 LEU A C 1
ATOM 2016 O O . LEU A 1 253 ? -5.211 -9.175 -16.337 1.00 93.62 253 LEU A O 1
ATOM 2020 N N . SER A 1 254 ? -4.822 -7.224 -17.384 1.00 92.69 254 SER A N 1
ATOM 2021 C CA . SER A 1 254 ? -6.023 -6.537 -16.913 1.00 92.69 254 SER A CA 1
ATOM 2022 C C . SER A 1 254 ? -6.643 -5.689 -18.014 1.00 92.69 254 SER A C 1
ATOM 2024 O O . SER A 1 254 ? -5.964 -5.261 -18.943 1.00 92.69 254 SER A O 1
ATOM 2026 N N . GLU A 1 255 ? -7.932 -5.407 -17.880 1.00 90.56 255 GLU A N 1
ATOM 2027 C CA . GLU A 1 255 ? -8.611 -4.385 -18.675 1.00 90.56 255 GLU A CA 1
ATOM 2028 C C . GLU A 1 255 ? -8.174 -2.980 -18.226 1.00 90.56 255 GLU A C 1
ATOM 2030 O O . GLU A 1 255 ? -7.844 -2.770 -17.056 1.00 90.56 255 GLU A O 1
ATOM 2035 N N . ILE A 1 256 ? -8.247 -1.993 -19.128 1.00 79.19 256 ILE A N 1
ATOM 2036 C CA . ILE A 1 256 ? -7.922 -0.579 -18.843 1.00 79.19 256 ILE A CA 1
ATOM 2037 C C . ILE A 1 256 ? -8.795 -0.021 -17.694 1.00 79.19 256 ILE A C 1
ATOM 2039 O 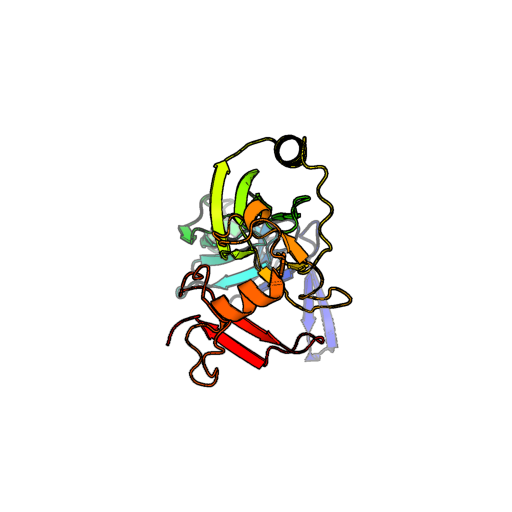O . ILE A 1 256 ? -8.357 0.835 -16.934 1.00 79.19 256 ILE A O 1
ATOM 2043 N N . GLY A 1 257 ? -10.001 -0.571 -17.496 1.00 75.12 257 GLY A N 1
ATOM 2044 C CA . GLY A 1 257 ? -10.916 -0.231 -16.396 1.00 75.12 257 GLY A CA 1
ATOM 2045 C C . GLY A 1 257 ? -10.616 -0.902 -15.046 1.00 75.12 257 GLY A C 1
ATOM 2046 O O . GLY A 1 257 ? -11.402 -0.760 -14.111 1.00 75.12 257 GLY A O 1
ATOM 2047 N N . GLY A 1 258 ? -9.513 -1.648 -14.929 1.00 78.38 258 GLY A N 1
ATOM 2048 C CA . GLY A 1 258 ? -9.005 -2.173 -13.656 1.00 78.38 258 GLY A CA 1
ATOM 2049 C C . GLY A 1 258 ? -9.433 -3.598 -13.296 1.00 78.38 258 GLY A C 1
ATOM 2050 O O . GLY A 1 258 ? -9.027 -4.106 -12.251 1.00 78.38 258 GLY A O 1
ATOM 2051 N N . ARG A 1 259 ? -10.215 -4.285 -14.138 1.00 91.38 259 ARG A N 1
ATOM 2052 C CA . ARG A 1 259 ? -10.512 -5.706 -13.923 1.00 91.38 259 ARG A CA 1
ATOM 2053 C C . ARG A 1 259 ? -9.291 -6.554 -14.275 1.00 91.38 259 ARG A C 1
ATOM 2055 O O . ARG A 1 259 ? -8.897 -6.632 -15.436 1.00 91.38 259 ARG A O 1
ATOM 2062 N N . THR A 1 260 ? -8.732 -7.247 -13.289 1.00 94.44 260 THR A N 1
ATOM 2063 C CA . THR A 1 260 ? -7.708 -8.274 -13.525 1.00 94.44 260 THR A CA 1
ATOM 2064 C C . THR A 1 260 ? -8.323 -9.483 -14.230 1.00 94.44 260 THR A C 1
ATOM 2066 O O . THR A 1 260 ? -9.308 -10.047 -13.751 1.00 94.44 260 THR A O 1
ATOM 2069 N N . LEU A 1 261 ? -7.729 -9.888 -15.352 1.00 95.00 261 LEU A N 1
ATOM 2070 C CA . LEU A 1 261 ? -8.138 -11.047 -16.147 1.00 95.00 261 LEU A CA 1
ATOM 2071 C C . LEU A 1 261 ? -7.302 -12.277 -15.791 1.00 95.00 261 LEU A C 1
ATOM 2073 O O . LEU A 1 261 ? -7.849 -13.331 -15.477 1.00 95.00 261 LEU A O 1
ATOM 2077 N N . TYR A 1 262 ? -5.976 -12.126 -15.795 1.00 93.94 262 TYR A N 1
ATOM 2078 C CA . TYR A 1 262 ? -5.037 -13.210 -15.520 1.00 93.94 262 TYR A CA 1
ATOM 2079 C C . TYR A 1 262 ? -3.869 -12.723 -14.669 1.00 93.94 262 TYR A C 1
ATOM 2081 O O . TYR A 1 262 ? -3.417 -11.587 -14.794 1.00 93.94 262 TYR A O 1
ATOM 2089 N N . ARG A 1 263 ? -3.350 -13.618 -13.827 1.00 94.75 263 ARG A N 1
ATOM 2090 C CA . ARG A 1 263 ? -2.093 -13.440 -13.101 1.00 94.75 263 ARG A CA 1
ATOM 2091 C C . ARG A 1 263 ? -1.296 -14.729 -13.199 1.00 94.75 263 ARG A C 1
ATOM 2093 O O . ARG A 1 263 ? -1.768 -15.772 -12.755 1.00 94.75 263 ARG A O 1
ATOM 2100 N N . VAL A 1 264 ? -0.093 -14.649 -13.744 1.00 93.50 264 VAL A N 1
ATOM 2101 C CA . VAL A 1 264 ? 0.792 -15.798 -13.951 1.00 93.50 264 VAL A CA 1
ATOM 2102 C C . VAL A 1 264 ? 2.220 -15.413 -13.574 1.00 93.50 264 VAL A C 1
ATOM 2104 O O . VAL A 1 264 ? 2.566 -14.237 -13.581 1.00 93.50 264 VAL A O 1
ATOM 2107 N N . LEU A 1 265 ? 3.043 -16.380 -13.184 1.00 92.56 265 LEU A N 1
ATOM 2108 C CA . LEU A 1 265 ? 4.487 -16.161 -13.071 1.00 92.56 265 LEU A CA 1
ATOM 2109 C C . LEU A 1 265 ? 5.132 -16.375 -14.440 1.00 92.56 265 LEU A C 1
ATOM 2111 O O . LEU A 1 265 ? 4.593 -17.112 -15.260 1.00 92.56 265 LEU A O 1
ATOM 2115 N N . ILE A 1 266 ? 6.312 -15.806 -14.676 1.00 85.38 266 ILE A N 1
ATOM 2116 C CA . ILE A 1 266 ? 7.069 -15.994 -15.931 1.00 85.38 266 ILE A CA 1
ATOM 2117 C C . ILE A 1 266 ? 7.740 -17.387 -15.964 1.00 85.38 266 ILE A C 1
ATOM 2119 O O . ILE A 1 266 ? 8.861 -17.579 -16.419 1.00 85.38 266 ILE A O 1
ATOM 2123 N N . THR A 1 267 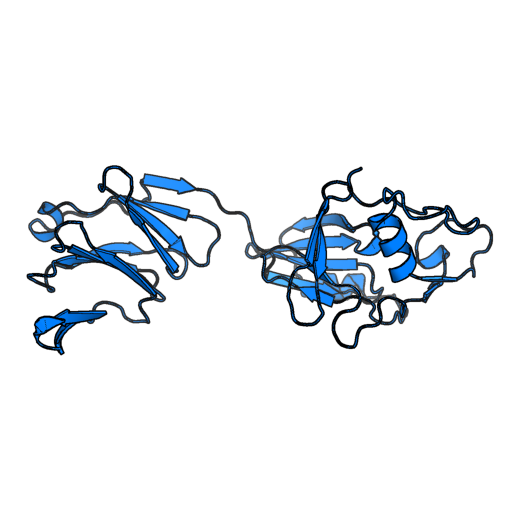? 7.082 -18.410 -15.427 1.00 79.31 267 THR A N 1
ATOM 2124 C CA . THR A 1 267 ? 7.519 -19.808 -15.489 1.00 79.31 267 THR A CA 1
ATOM 2125 C C . THR A 1 267 ? 6.794 -20.550 -16.612 1.00 79.31 267 THR A C 1
ATOM 2127 O O . THR A 1 267 ? 5.785 -20.073 -17.122 1.00 79.31 267 THR A O 1
ATOM 2130 N N . LYS A 1 268 ? 7.340 -21.710 -17.003 1.00 58.53 268 LYS A N 1
ATOM 2131 C CA . LYS A 1 268 ? 6.730 -22.631 -17.979 1.00 58.53 268 LYS A CA 1
ATOM 2132 C C . LYS A 1 268 ? 5.291 -23.011 -17.643 1.00 58.53 268 LYS A C 1
ATOM 2134 O O . LYS A 1 268 ? 4.991 -23.104 -16.432 1.00 58.53 268 LYS A O 1
#

Secondary structure (DSSP, 8-state):
-EEEETTTTEEEEE----SS-EEEEEE-TTS-EEEEEETT-EEEEEESS-TT-EEEEEE-SS-EEEEEE-TTSSEEEEEESSS-EEEEEPPPTHHHHS-PPPPSS-SEEEPPPPPEEEEEE-TTSSEEEEEETT--EEEEETTTTEEEEEEES--HHHHHHHHHTT---------EEE-TTSS-EEESS-TT--TT--EEETTTTT---SSTT-EEEHHHHHHHHHTTT-TT----TT--------TTPEEEEE-TTS-EEEEEES--

Sequence (268 aa):
IKIWNIGQQRCIQTILLHTEAVWALLATENFTYLISGGRDKKVIMTDLKNVQNSVLVCTEEAPVLKMCFTADQQGIWVSTSDSTVRCWKLPSEKHFSDDIPLSRQPISVIPGDASTVKATILNDKRHILTKDFNGNVFLYDVLRAIKVESLGPVNYQNEINARNSGKLLYVPNWFTTDLKTGMLTIHLGQDEVDCFAAWVSAKDAGIDHPEPDHKVNYGKLLLHALFEHYRGLQPDQESRLHFTVPKYIPLILSEIGGRTLYRVLITK

Radius of gyration: 26.72 Å; chains: 1; bounding box: 63×38×78 Å